Protein AF-A0A954T2R3-F1 (afdb_monomer)

pLDDT: mean 93.71, std 6.76, range [65.19, 98.81]

Solvent-accessible surface area (backbone atoms only — not comparable to full-atom values): 9782 Å² total; per-residue (Å²): 83,68,82,68,48,60,96,72,60,57,68,68,57,52,52,53,47,51,54,50,42,46,63,70,48,38,51,52,43,41,35,27,48,74,66,84,22,63,42,38,75,72,64,56,77,50,59,50,26,28,57,53,49,49,47,51,36,48,51,53,28,50,54,48,32,62,74,72,46,61,67,94,73,84,74,76,82,91,52,61,68,59,51,52,52,51,45,51,52,48,54,61,50,43,38,54,51,41,15,51,52,60,78,48,98,45,72,65,18,54,49,14,31,50,23,41,52,43,5,15,53,34,0,15,53,39,25,29,52,50,29,36,76,74,66,71,54,56,47,72,70,48,26,52,50,12,24,50,37,4,42,50,61,33,28,17,43,32,83,73,44,53,66,70,44,17,37,52,43,1,39,50,28,9,52,51,50,47,46,44,66,64,50,48,32,65,73,73,59,65,100

Structure (mmCIF, N/CA/C/O backbone):
data_AF-A0A954T2R3-F1
#
_entry.id   AF-A0A954T2R3-F1
#
loop_
_atom_site.group_PDB
_atom_site.id
_atom_site.type_symbol
_atom_site.label_atom_id
_atom_site.label_alt_id
_atom_site.label_comp_id
_atom_site.label_asym_id
_atom_site.label_entity_id
_atom_site.label_seq_id
_atom_site.pdbx_PDB_ins_code
_atom_site.Cartn_x
_atom_site.Cartn_y
_atom_site.Cartn_z
_atom_site.occupancy
_atom_site.B_iso_or_equiv
_atom_site.auth_seq_id
_atom_site.auth_comp_id
_atom_site.auth_asym_id
_atom_site.auth_atom_id
_atom_site.pdbx_PDB_model_num
ATOM 1 N N . ILE A 1 1 ? -8.783 -7.782 0.272 1.00 82.12 1 ILE A N 1
ATOM 2 C CA . ILE A 1 1 ? -10.228 -8.046 0.056 1.00 82.12 1 ILE A CA 1
ATOM 3 C C . ILE A 1 1 ? -10.788 -9.019 1.087 1.00 82.12 1 ILE A C 1
ATOM 5 O O . ILE A 1 1 ? -11.636 -8.609 1.861 1.00 82.12 1 ILE A O 1
ATOM 9 N N . VAL A 1 2 ? -10.298 -10.266 1.160 1.00 85.06 2 VAL A N 1
ATOM 10 C CA . VAL A 1 2 ? -10.862 -11.292 2.066 1.00 85.06 2 VAL A CA 1
ATOM 11 C C . VAL A 1 2 ? -10.950 -10.834 3.526 1.00 85.06 2 VAL A C 1
ATOM 13 O O . VAL A 1 2 ? -11.987 -11.009 4.158 1.00 85.06 2 VAL A O 1
ATOM 16 N N . GLY A 1 3 ? -9.911 -10.167 4.040 1.00 82.69 3 GLY A N 1
ATOM 17 C CA . GLY A 1 3 ? -9.905 -9.637 5.409 1.00 82.69 3 GLY A CA 1
ATOM 18 C C . GLY A 1 3 ? -11.024 -8.633 5.726 1.00 82.69 3 GLY A C 1
ATOM 19 O O . GLY A 1 3 ? -11.350 -8.451 6.891 1.00 82.69 3 GLY A O 1
ATOM 20 N N . THR A 1 4 ? -11.649 -8.009 4.722 1.00 80.81 4 THR A N 1
ATOM 21 C CA . THR A 1 4 ? -12.714 -7.009 4.916 1.00 80.81 4 THR A CA 1
ATOM 22 C C . THR A 1 4 ? -14.049 -7.636 5.326 1.00 80.81 4 THR A C 1
ATOM 24 O O . THR A 1 4 ? -14.828 -7.019 6.044 1.00 80.81 4 THR A O 1
ATOM 27 N N . PHE A 1 5 ? -14.319 -8.867 4.890 1.00 78.38 5 PHE A N 1
ATOM 28 C CA . PHE A 1 5 ? -15.578 -9.575 5.155 1.00 78.38 5 PHE A CA 1
ATOM 29 C C . PHE A 1 5 ? -15.376 -10.909 5.876 1.00 78.38 5 PHE A C 1
ATOM 31 O O . PHE A 1 5 ? -16.323 -11.689 6.023 1.00 78.38 5 PHE A O 1
ATOM 38 N N . VAL A 1 6 ? -14.144 -11.197 6.304 1.00 74.88 6 VAL A N 1
ATOM 39 C CA . VAL A 1 6 ? -13.850 -12.362 7.137 1.00 74.88 6 VAL A CA 1
ATOM 40 C C . VAL A 1 6 ? -14.736 -12.305 8.387 1.00 74.88 6 VAL A C 1
ATOM 42 O O . VAL A 1 6 ? -15.077 -11.219 8.857 1.00 74.88 6 VAL A O 1
ATOM 45 N N . GLU A 1 7 ? -15.202 -13.469 8.840 1.00 78.25 7 GLU A N 1
ATOM 46 C CA . GLU A 1 7 ? -16.217 -13.636 9.903 1.00 78.25 7 GLU A CA 1
ATOM 47 C C . GLU A 1 7 ? -17.647 -13.179 9.552 1.00 78.25 7 GLU A C 1
ATOM 49 O O . GLU A 1 7 ? -18.560 -13.403 10.343 1.00 78.25 7 GLU A O 1
ATOM 54 N N . ARG A 1 8 ? -17.891 -12.589 8.370 1.00 80.50 8 ARG A N 1
ATOM 55 C CA . ARG A 1 8 ? -19.226 -12.090 7.976 1.00 80.50 8 ARG A CA 1
ATOM 56 C C . ARG A 1 8 ? -19.873 -12.822 6.800 1.00 80.50 8 ARG A C 1
ATOM 58 O O . ARG A 1 8 ? -21.056 -12.616 6.539 1.00 80.50 8 ARG A O 1
ATOM 65 N N . ILE A 1 9 ? -19.134 -13.668 6.083 1.00 85.44 9 ILE A N 1
ATOM 66 C CA . ILE A 1 9 ? -19.661 -14.430 4.942 1.00 85.44 9 ILE A CA 1
ATOM 67 C C . ILE A 1 9 ? -19.354 -15.921 5.056 1.00 85.44 9 ILE A C 1
ATOM 69 O O . ILE A 1 9 ? -18.400 -16.337 5.711 1.00 85.44 9 ILE A O 1
ATOM 73 N N . LYS A 1 10 ? -20.158 -16.742 4.370 1.00 90.00 10 LYS A N 1
ATOM 74 C CA . LYS A 1 10 ? -19.906 -18.182 4.253 1.00 90.00 10 LYS A CA 1
ATOM 75 C C . LYS A 1 10 ? -18.560 -18.423 3.572 1.00 90.00 10 LYS A C 1
ATOM 77 O O . LYS A 1 10 ? -18.245 -17.780 2.571 1.00 90.00 10 LYS A O 1
ATOM 82 N N . PHE A 1 11 ? -17.824 -19.422 4.049 1.00 90.25 11 PHE A N 1
ATOM 83 C CA . PHE A 1 11 ? -16.547 -19.818 3.456 1.00 90.25 11 PHE A CA 1
ATOM 84 C C . PHE A 1 11 ? -16.673 -20.148 1.958 1.00 90.25 11 PHE A C 1
ATOM 86 O O . PHE A 1 11 ? -15.867 -19.698 1.151 1.00 90.25 11 PHE A O 1
ATOM 93 N N . SER A 1 12 ? -17.741 -20.844 1.555 1.00 93.94 12 SER A N 1
ATOM 94 C CA . SER A 1 12 ? -18.011 -21.134 0.140 1.00 93.94 12 SER A CA 1
ATOM 95 C C . SER A 1 12 ? -18.232 -19.872 -0.701 1.00 93.94 12 SER A C 1
ATOM 97 O O . SER A 1 12 ? -17.717 -19.784 -1.812 1.00 93.94 12 SER A O 1
ATOM 99 N N . ALA A 1 13 ? -18.939 -18.871 -0.167 1.00 90.94 13 ALA A N 1
ATOM 100 C CA . ALA A 1 13 ? -19.134 -17.591 -0.846 1.00 90.94 13 ALA A CA 1
ATOM 101 C C . ALA A 1 13 ? -17.806 -16.834 -1.014 1.00 90.94 13 ALA A C 1
ATOM 103 O O . ALA A 1 13 ? -17.564 -16.257 -2.069 1.00 90.94 13 ALA A O 1
ATOM 104 N N . MET A 1 14 ? -16.922 -16.894 -0.011 1.00 91.12 14 MET A N 1
ATOM 105 C CA . MET A 1 14 ? -15.576 -16.316 -0.077 1.00 91.12 14 MET A CA 1
ATOM 106 C C . MET A 1 14 ? -14.717 -16.961 -1.172 1.00 91.12 14 MET A C 1
ATOM 108 O O . MET A 1 14 ? -14.053 -16.244 -1.924 1.00 91.12 14 MET A O 1
ATOM 112 N N . LEU A 1 15 ? -14.758 -18.291 -1.301 1.00 92.75 15 LEU A N 1
ATOM 113 C CA . LEU A 1 15 ? -14.037 -19.010 -2.356 1.00 92.75 15 LEU A CA 1
ATOM 114 C C . LEU A 1 15 ? -14.545 -18.632 -3.749 1.00 92.75 15 LEU A C 1
ATOM 116 O O . LEU A 1 15 ? -13.749 -18.266 -4.611 1.00 92.75 15 LEU A O 1
ATOM 120 N N . ILE A 1 16 ? -15.867 -18.665 -3.950 1.00 93.81 16 ILE A N 1
ATOM 121 C CA . ILE A 1 16 ? -16.490 -18.299 -5.229 1.00 93.81 16 ILE A CA 1
ATOM 122 C C . ILE A 1 16 ? -16.140 -16.855 -5.590 1.00 93.81 16 ILE A C 1
ATOM 124 O O . ILE A 1 16 ? -15.697 -16.592 -6.706 1.00 93.81 16 ILE A O 1
ATOM 128 N N . PHE A 1 17 ? -16.278 -15.926 -4.640 1.00 91.31 17 PHE A N 1
ATOM 129 C CA . PHE A 1 17 ? -15.921 -14.528 -4.851 1.00 91.31 17 PHE A CA 1
ATOM 130 C C . PHE A 1 17 ? -14.450 -14.373 -5.246 1.00 91.31 17 PHE A C 1
ATOM 132 O O . PHE A 1 17 ? -14.156 -13.648 -6.189 1.00 91.31 17 PHE A O 1
ATOM 139 N N . SER A 1 18 ? -13.533 -15.062 -4.564 1.00 92.25 18 SER A N 1
ATOM 140 C CA . SER A 1 18 ? -12.097 -14.945 -4.841 1.00 92.25 18 SER A CA 1
ATOM 141 C C . SER A 1 18 ? -11.758 -15.429 -6.250 1.00 92.25 18 SER A C 1
ATOM 143 O O . SER A 1 18 ? -11.061 -14.729 -6.976 1.00 92.25 18 SER A O 1
ATOM 145 N N . VAL A 1 19 ? -12.313 -16.569 -6.677 1.00 95.81 19 VAL A N 1
ATOM 146 C CA . VAL A 1 19 ? -12.117 -17.092 -8.040 1.00 95.81 19 VAL A CA 1
ATOM 147 C C . VAL A 1 19 ? -12.693 -16.136 -9.085 1.00 95.81 19 VAL A C 1
ATOM 149 O O . VAL A 1 19 ? -12.001 -15.773 -10.035 1.00 95.81 19 VAL A O 1
ATOM 152 N N . LEU A 1 20 ? -13.940 -15.690 -8.904 1.00 95.75 20 LEU A N 1
ATOM 153 C CA . LEU A 1 20 ? -14.591 -14.784 -9.852 1.00 95.75 20 LEU A CA 1
ATOM 154 C C . LEU A 1 20 ? -13.875 -13.434 -9.930 1.00 95.75 20 LEU A C 1
ATOM 156 O O . LEU A 1 20 ? -13.636 -12.934 -11.025 1.00 95.75 20 LEU A O 1
ATOM 160 N N . TRP A 1 21 ? -13.487 -12.858 -8.793 1.00 95.38 21 TRP A N 1
ATOM 161 C CA . TRP A 1 21 ? -12.760 -11.594 -8.756 1.00 95.38 21 TRP A CA 1
ATOM 162 C C . TRP A 1 21 ? -11.388 -11.722 -9.426 1.00 95.38 21 TRP A C 1
ATOM 164 O O . TRP A 1 21 ? -11.020 -10.867 -10.231 1.00 95.38 21 TRP A O 1
ATOM 174 N N . SER A 1 22 ? -10.655 -12.811 -9.179 1.00 95.81 22 SER A N 1
ATOM 175 C CA . SER A 1 22 ? -9.364 -13.050 -9.828 1.00 95.81 22 SER A CA 1
ATOM 176 C C . SER A 1 22 ? -9.481 -13.170 -11.352 1.00 95.81 22 SER A C 1
ATOM 178 O O . SER A 1 22 ? -8.646 -12.623 -12.070 1.00 95.81 22 SER A O 1
ATOM 180 N N . LEU A 1 23 ? -10.515 -13.848 -11.858 1.00 97.38 23 LEU A N 1
ATOM 181 C CA . LEU A 1 23 ? -10.684 -14.085 -13.295 1.00 97.38 23 LEU A CA 1
ATOM 182 C C . LEU A 1 23 ? -11.315 -12.909 -14.045 1.00 97.38 23 LEU A C 1
ATOM 184 O O . LEU A 1 23 ? -10.953 -12.658 -15.189 1.00 97.38 23 LEU A O 1
ATOM 188 N N . ILE A 1 24 ? -12.267 -12.209 -13.427 1.00 97.25 24 ILE A N 1
ATOM 189 C CA . ILE A 1 24 ? -13.108 -11.213 -14.110 1.00 97.25 24 ILE A CA 1
ATOM 190 C C . ILE A 1 24 ? -12.646 -9.782 -13.811 1.00 97.25 24 ILE A C 1
ATOM 192 O O . ILE A 1 24 ? -12.892 -8.881 -14.607 1.00 97.25 24 ILE A O 1
ATOM 196 N N . VAL A 1 25 ? -11.957 -9.554 -12.689 1.00 96.81 25 VAL A N 1
ATOM 197 C CA . VAL A 1 25 ? -11.458 -8.222 -12.311 1.00 96.81 25 VAL A CA 1
ATOM 198 C C . VAL A 1 25 ? -9.941 -8.171 -12.403 1.00 96.81 25 VAL A C 1
ATOM 200 O O . VAL A 1 25 ? -9.404 -7.389 -13.181 1.00 96.81 25 VAL A O 1
ATOM 203 N N . TYR A 1 26 ? -9.240 -9.014 -11.647 1.00 97.00 26 TYR A N 1
ATOM 204 C CA . TYR A 1 26 ? -7.785 -8.922 -11.541 1.00 97.00 26 TYR A CA 1
ATOM 205 C C . TYR A 1 26 ? -7.082 -9.214 -12.869 1.00 97.00 26 TYR A C 1
ATOM 207 O O . TYR A 1 26 ? -6.374 -8.352 -13.379 1.00 97.00 26 TYR A O 1
ATOM 215 N N . ALA A 1 27 ? -7.312 -10.389 -13.467 1.00 97.69 27 ALA A N 1
ATOM 216 C CA . ALA A 1 27 ? -6.631 -10.779 -14.701 1.00 97.69 27 ALA A CA 1
ATOM 217 C C . ALA A 1 27 ? -6.890 -9.812 -15.881 1.00 97.69 27 ALA A C 1
ATOM 219 O O . ALA A 1 27 ? -5.919 -9.433 -16.545 1.00 97.69 27 ALA A O 1
ATOM 220 N N . PRO A 1 28 ? -8.126 -9.328 -16.129 1.00 97.75 28 PRO A N 1
ATOM 221 C CA . PRO A 1 28 ? -8.364 -8.330 -17.169 1.00 97.75 28 PRO A CA 1
ATOM 222 C C . PRO A 1 28 ? -7.656 -7.002 -16.898 1.00 97.75 28 PRO A C 1
ATOM 224 O O . PRO A 1 28 ? -7.050 -6.446 -17.811 1.00 97.75 28 PRO A O 1
ATOM 227 N N . ILE A 1 29 ? -7.665 -6.507 -15.655 1.00 97.75 29 ILE A N 1
ATOM 228 C CA . ILE A 1 29 ? -6.983 -5.252 -15.312 1.00 97.75 29 ILE A CA 1
ATOM 229 C C . ILE A 1 29 ? -5.456 -5.402 -15.404 1.00 97.75 29 ILE A C 1
ATOM 231 O O . ILE A 1 29 ? -4.800 -4.487 -15.904 1.00 97.75 29 ILE A O 1
ATOM 235 N N . CYS A 1 30 ? -4.885 -6.556 -15.034 1.00 97.25 30 CYS A N 1
ATOM 236 C CA . CYS A 1 30 ? -3.480 -6.877 -15.314 1.00 97.25 30 CYS A CA 1
ATOM 237 C C . CYS A 1 30 ? -3.177 -6.762 -16.812 1.00 97.25 30 CYS A C 1
ATOM 239 O O . CYS A 1 30 ? -2.222 -6.092 -17.196 1.00 97.25 30 CYS A O 1
ATOM 241 N N . HIS A 1 31 ? -3.993 -7.388 -17.667 1.00 97.19 31 HIS A N 1
ATOM 242 C CA . HIS A 1 31 ? -3.781 -7.347 -19.115 1.00 97.19 31 HIS A CA 1
ATOM 243 C C . HIS A 1 31 ? -3.860 -5.918 -19.668 1.00 97.19 31 HIS A C 1
ATOM 245 O O . HIS A 1 31 ? -2.981 -5.491 -20.418 1.00 97.19 31 HIS A O 1
ATOM 251 N N . ILE A 1 32 ? -4.869 -5.158 -19.230 1.00 97.50 32 ILE A N 1
ATOM 252 C CA . ILE A 1 32 ? -5.078 -3.760 -19.621 1.00 97.50 32 ILE A CA 1
ATOM 253 C C . ILE A 1 32 ? -3.881 -2.876 -19.240 1.00 97.50 32 ILE A C 1
ATOM 255 O O . ILE A 1 32 ? -3.540 -1.961 -19.991 1.00 97.50 32 ILE A O 1
ATOM 259 N N . THR A 1 33 ? -3.250 -3.153 -18.097 1.00 97.25 33 THR A N 1
ATOM 260 C CA . THR A 1 33 ? -2.224 -2.286 -17.501 1.00 97.25 33 THR A CA 1
ATOM 261 C C . THR A 1 33 ? -0.799 -2.669 -17.899 1.00 97.25 33 THR A C 1
ATOM 263 O O . THR A 1 33 ? 0.018 -1.780 -18.113 1.00 97.25 33 THR A O 1
ATOM 266 N N . TRP A 1 34 ? -0.492 -3.963 -18.034 1.00 96.31 34 TRP A N 1
ATOM 267 C CA . TRP A 1 34 ? 0.892 -4.446 -18.168 1.00 96.31 34 TRP A CA 1
ATOM 268 C C . TRP A 1 34 ? 1.191 -5.265 -19.426 1.00 96.31 34 TRP A C 1
ATOM 270 O O . TRP A 1 34 ? 2.361 -5.438 -19.761 1.00 96.31 34 TRP A O 1
ATOM 280 N N . PHE A 1 35 ? 0.176 -5.783 -20.126 1.00 95.06 35 PHE A N 1
ATOM 281 C CA . PHE A 1 35 ? 0.372 -6.769 -21.201 1.00 95.06 35 PHE A CA 1
ATOM 282 C C . PHE A 1 35 ? -0.237 -6.341 -22.540 1.00 95.06 35 PHE A C 1
ATOM 284 O O . PHE A 1 35 ? -0.936 -7.106 -23.199 1.00 95.06 35 PHE A O 1
ATOM 291 N N . GLY A 1 36 ? 0.049 -5.111 -22.954 1.00 92.06 36 GLY A N 1
ATOM 292 C CA . GLY A 1 36 ? -0.302 -4.561 -24.261 1.00 92.06 36 GLY A CA 1
ATOM 293 C C . GLY A 1 36 ? -1.710 -3.983 -24.347 1.00 92.06 36 GLY A C 1
ATOM 294 O O . GLY A 1 36 ? -2.136 -3.598 -25.433 1.00 92.06 36 GLY A O 1
ATOM 295 N N . GLY A 1 37 ? -2.440 -3.914 -23.234 1.00 95.19 37 GLY A N 1
ATOM 296 C CA . GLY A 1 37 ? -3.773 -3.335 -23.209 1.00 95.19 37 GLY A CA 1
ATOM 297 C C . GLY A 1 37 ? -3.795 -1.806 -23.117 1.00 95.19 37 GLY A C 1
ATOM 298 O O . GLY A 1 37 ? -2.777 -1.120 -23.219 1.00 95.19 37 GLY A O 1
ATOM 299 N N . TRP A 1 38 ? -4.999 -1.257 -22.963 1.00 95.31 38 TRP A N 1
ATOM 300 C CA . TRP A 1 38 ? -5.257 0.161 -23.222 1.00 95.31 38 TRP A CA 1
ATOM 301 C C . TRP A 1 38 ? -4.502 1.122 -22.287 1.00 95.31 38 TRP A C 1
ATOM 303 O O . TRP A 1 38 ? -3.972 2.127 -22.754 1.00 95.31 38 TRP A O 1
ATOM 313 N N . PHE A 1 39 ? -4.383 0.819 -20.991 1.00 96.50 39 PHE A N 1
ATOM 314 C CA . PHE A 1 39 ? -3.664 1.701 -20.060 1.00 96.50 39 PHE A CA 1
ATOM 315 C C . PHE A 1 39 ? -2.178 1.782 -20.398 1.00 96.50 39 PHE A C 1
ATOM 317 O O . PHE A 1 39 ? -1.616 2.877 -20.401 1.00 96.50 39 PHE A O 1
ATOM 324 N N . GLN A 1 40 ? -1.567 0.662 -20.782 1.00 94.56 40 GLN A N 1
ATOM 325 C CA . GLN A 1 40 ? -0.184 0.677 -21.244 1.00 94.56 40 GLN A CA 1
ATOM 326 C C . GLN A 1 40 ? -0.023 1.506 -22.525 1.00 94.56 40 GLN A C 1
ATOM 328 O O . GLN A 1 40 ? 0.892 2.319 -22.619 1.00 94.56 40 GLN A O 1
ATOM 333 N N . GLN A 1 41 ? -0.936 1.353 -23.491 1.00 96.44 41 GLN A N 1
ATOM 334 C CA . GLN A 1 41 ? -0.913 2.118 -24.746 1.00 96.44 41 GLN A CA 1
ATOM 335 C C . GLN A 1 41 ? -1.102 3.628 -24.529 1.00 96.44 41 GLN A C 1
ATOM 337 O O . GLN A 1 41 ? -0.562 4.431 -25.283 1.00 96.44 41 GLN A O 1
ATOM 342 N N . MET A 1 42 ? -1.837 4.021 -23.487 1.00 96.88 42 MET A N 1
ATOM 343 C CA . MET A 1 42 ? -1.999 5.419 -23.076 1.00 96.88 42 MET A CA 1
ATOM 344 C C . MET A 1 42 ? -0.805 5.971 -22.282 1.00 96.88 42 MET A C 1
ATOM 346 O O . MET A 1 42 ? -0.811 7.149 -21.930 1.00 96.88 42 MET A O 1
ATOM 350 N N . GLY A 1 43 ? 0.202 5.148 -21.975 1.00 95.69 43 GLY A N 1
ATOM 351 C CA . GLY A 1 43 ? 1.357 5.553 -21.173 1.00 95.69 43 GLY A CA 1
ATOM 352 C C . GLY A 1 43 ? 1.053 5.704 -19.680 1.00 95.69 43 GLY A C 1
ATOM 353 O O . GLY A 1 43 ? 1.736 6.463 -18.993 1.00 95.69 43 GLY A O 1
ATOM 354 N N . VAL A 1 44 ? 0.030 5.013 -19.162 1.00 96.88 44 VAL A N 1
ATOM 355 C CA . VAL A 1 44 ? -0.264 4.997 -17.722 1.00 96.88 44 VAL A CA 1
AT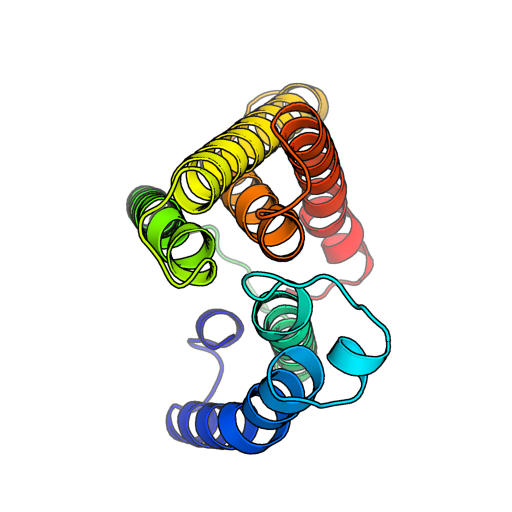OM 356 C C . VAL A 1 44 ? 0.916 4.388 -16.970 1.00 96.88 44 VAL A C 1
ATOM 358 O O . VAL A 1 44 ? 1.366 3.284 -17.276 1.00 96.88 44 VAL A O 1
ATOM 361 N N . VAL A 1 45 ? 1.396 5.105 -15.955 1.00 95.81 45 VAL A N 1
ATOM 362 C CA . VAL A 1 45 ? 2.481 4.640 -15.091 1.00 95.81 45 VAL A CA 1
ATOM 363 C C . VAL A 1 45 ? 1.893 3.882 -13.908 1.00 95.81 45 VAL A C 1
ATOM 365 O O . VAL A 1 45 ? 1.290 4.472 -13.013 1.00 95.81 45 VAL A O 1
ATOM 368 N N . ASP A 1 46 ? 2.096 2.569 -13.905 1.00 97.31 46 ASP A N 1
ATOM 369 C CA . ASP A 1 46 ? 1.786 1.706 -12.773 1.00 97.31 46 ASP A CA 1
ATOM 370 C C . ASP A 1 46 ? 2.818 0.576 -12.677 1.00 97.31 46 ASP A C 1
ATOM 372 O O . ASP A 1 46 ? 2.599 -0.510 -13.209 1.00 97.31 46 ASP A O 1
ATOM 376 N N . LEU A 1 47 ? 3.968 0.844 -12.045 1.00 97.25 47 LEU A N 1
ATOM 377 C CA . LEU A 1 47 ? 5.079 -0.116 -12.012 1.00 97.25 47 LEU A CA 1
ATOM 378 C C . LEU A 1 47 ? 4.692 -1.431 -11.325 1.00 97.25 47 LEU A C 1
ATOM 380 O O . LEU A 1 47 ? 4.942 -2.501 -11.868 1.00 97.25 47 LEU A O 1
ATOM 384 N N . ALA A 1 48 ? 4.133 -1.340 -10.117 1.00 97.00 48 ALA A N 1
ATOM 385 C CA . ALA A 1 48 ? 3.957 -2.491 -9.234 1.00 97.00 48 ALA A CA 1
ATOM 386 C C . ALA A 1 48 ? 2.490 -2.774 -8.862 1.00 97.00 48 ALA A C 1
ATOM 388 O O . ALA A 1 48 ? 2.205 -3.774 -8.213 1.00 97.00 48 ALA A O 1
ATOM 389 N N . GLY A 1 49 ? 1.526 -1.950 -9.292 1.00 96.81 49 GLY A N 1
ATOM 390 C CA . GLY A 1 49 ? 0.097 -2.265 -9.172 1.00 96.81 49 GLY A CA 1
ATOM 391 C C . GLY A 1 49 ? -0.698 -1.358 -8.238 1.00 96.81 49 GLY A C 1
ATOM 392 O O . GLY A 1 49 ? -1.546 -1.833 -7.484 1.00 96.81 49 GLY A O 1
ATOM 393 N N . GLY A 1 50 ? -0.495 -0.045 -8.310 1.00 97.31 50 GLY A N 1
ATOM 394 C CA . GLY A 1 50 ? -1.401 0.946 -7.731 1.00 97.31 50 GLY A CA 1
ATOM 395 C C . GLY A 1 50 ? -2.839 0.763 -8.206 1.00 97.31 50 GLY A C 1
ATOM 396 O O . GLY A 1 50 ? -3.759 0.701 -7.390 1.00 97.31 50 GLY A O 1
ATOM 397 N N . ILE A 1 51 ? -3.035 0.608 -9.515 1.00 97.00 51 ILE A N 1
ATOM 398 C CA . ILE A 1 51 ? -4.341 0.319 -10.106 1.00 97.00 51 ILE A CA 1
ATOM 399 C C . ILE A 1 51 ? -4.654 -1.159 -9.917 1.00 97.00 51 ILE A C 1
ATOM 401 O O . ILE A 1 51 ? -5.659 -1.507 -9.295 1.00 97.00 51 ILE A O 1
ATOM 405 N N . VAL A 1 52 ? -3.769 -2.016 -10.434 1.00 96.88 52 VAL A N 1
ATOM 406 C CA . VAL A 1 52 ? -4.010 -3.457 -10.581 1.00 96.88 52 VAL A CA 1
ATOM 407 C C . VAL A 1 52 ? -4.280 -4.151 -9.252 1.00 96.88 52 VAL A C 1
ATOM 409 O O . VAL A 1 52 ? -5.152 -5.019 -9.193 1.00 96.88 52 VAL A O 1
ATOM 412 N N . VAL A 1 53 ? -3.564 -3.771 -8.191 1.00 97.06 53 VAL A N 1
ATOM 413 C CA . VAL A 1 53 ? -3.673 -4.393 -6.868 1.00 97.06 53 VAL A CA 1
ATOM 414 C C . VAL A 1 53 ? -4.456 -3.508 -5.911 1.00 97.06 53 VAL A C 1
ATOM 416 O O . VAL A 1 53 ? -5.456 -3.957 -5.359 1.00 97.06 53 VAL A O 1
ATOM 419 N N . HIS A 1 54 ? -4.035 -2.263 -5.687 1.00 97.62 54 HIS A N 1
ATOM 420 C CA . HIS A 1 54 ? -4.565 -1.479 -4.566 1.00 97.62 54 HIS A CA 1
ATOM 421 C C . HIS A 1 54 ? -5.934 -0.860 -4.844 1.00 97.62 54 HIS A C 1
ATOM 423 O O . HIS A 1 54 ? -6.833 -1.006 -4.015 1.00 97.62 54 HIS A O 1
ATOM 429 N N . ILE A 1 55 ? -6.131 -0.212 -5.995 1.00 96.88 55 ILE A N 1
ATOM 430 C CA . ILE A 1 55 ? -7.423 0.397 -6.339 1.00 96.88 55 ILE A CA 1
ATOM 431 C C . ILE A 1 55 ? -8.481 -0.685 -6.557 1.00 96.88 55 ILE A C 1
ATOM 433 O O . ILE A 1 55 ? -9.547 -0.615 -5.948 1.00 96.88 55 ILE A O 1
ATOM 437 N N . THR A 1 56 ? -8.202 -1.712 -7.365 1.00 96.88 56 THR A N 1
ATOM 438 C CA . THR A 1 56 ? -9.175 -2.792 -7.620 1.00 96.88 56 THR A CA 1
ATOM 439 C C . THR A 1 56 ? -9.556 -3.531 -6.333 1.00 96.88 56 THR A C 1
ATOM 441 O O . THR A 1 56 ? -10.742 -3.774 -6.092 1.00 96.88 56 THR A O 1
ATOM 444 N N . ALA A 1 57 ? -8.585 -3.852 -5.467 1.00 95.44 57 ALA A N 1
ATOM 445 C CA . ALA A 1 57 ? -8.858 -4.507 -4.193 1.00 95.44 57 ALA A CA 1
ATOM 446 C C . ALA A 1 57 ? -9.553 -3.575 -3.199 1.00 95.44 57 ALA A C 1
ATOM 448 O O . ALA A 1 57 ? -10.422 -4.032 -2.459 1.00 95.44 57 ALA A O 1
ATOM 449 N N . GLY A 1 58 ? -9.199 -2.289 -3.177 1.00 94.38 58 GLY A N 1
ATOM 450 C CA . GLY A 1 58 ? -9.822 -1.278 -2.326 1.00 94.38 58 GLY A CA 1
ATOM 451 C C . GLY A 1 58 ? -11.289 -1.055 -2.685 1.00 94.38 58 GLY A C 1
ATOM 452 O O . GLY A 1 58 ? -12.152 -1.120 -1.813 1.00 94.38 58 GLY A O 1
ATOM 453 N N . VAL A 1 59 ? -11.593 -0.891 -3.975 1.00 94.44 59 VAL A N 1
ATOM 454 C CA . VAL A 1 59 ? -12.971 -0.773 -4.474 1.00 94.44 59 VAL A CA 1
ATOM 455 C C . VAL A 1 59 ? -13.745 -2.066 -4.227 1.00 94.44 59 VAL A C 1
ATOM 457 O O . VAL A 1 59 ? -14.859 -2.018 -3.711 1.00 94.44 59 VAL A O 1
ATOM 460 N N . GLY A 1 60 ? -13.152 -3.230 -4.514 1.00 92.94 60 GLY A N 1
ATOM 461 C CA . GLY A 1 60 ? -13.778 -4.524 -4.232 1.00 92.94 60 GLY A CA 1
ATOM 462 C C . GLY A 1 60 ? -14.094 -4.715 -2.745 1.00 92.94 60 GLY A C 1
ATOM 463 O O . GLY A 1 60 ? -15.180 -5.173 -2.395 1.00 92.94 60 GLY A O 1
ATOM 464 N N . ALA A 1 61 ? -13.177 -4.313 -1.862 1.00 91.19 61 ALA A N 1
ATOM 465 C CA . ALA A 1 61 ? -13.374 -4.329 -0.417 1.00 91.19 61 ALA A CA 1
ATOM 466 C C . ALA A 1 61 ? -14.478 -3.360 0.031 1.00 91.19 61 ALA A C 1
ATOM 468 O O . ALA A 1 61 ? -15.307 -3.736 0.858 1.00 91.19 61 ALA A O 1
ATOM 469 N N . LEU A 1 62 ? -14.527 -2.148 -0.528 1.00 90.50 62 LEU A N 1
ATOM 470 C CA . LEU A 1 62 ? -15.557 -1.157 -0.214 1.00 90.50 62 LEU A CA 1
ATOM 471 C C . LEU A 1 62 ? -16.949 -1.636 -0.640 1.00 90.50 62 LEU A C 1
ATOM 473 O O . LEU A 1 62 ? -17.879 -1.605 0.162 1.00 90.50 62 LEU A O 1
ATOM 477 N N . VAL A 1 63 ? -17.088 -2.139 -1.870 1.00 91.00 63 VAL A N 1
ATOM 478 C CA . VAL A 1 63 ? -18.352 -2.709 -2.358 1.00 91.00 63 VAL A CA 1
ATOM 479 C C . VAL A 1 63 ? -18.778 -3.880 -1.475 1.00 91.00 63 VAL A C 1
ATOM 481 O O . VAL A 1 63 ? -19.929 -3.937 -1.051 1.00 91.00 63 VAL A O 1
ATOM 484 N N . ALA A 1 64 ? -17.857 -4.783 -1.130 1.00 87.81 64 ALA A N 1
ATOM 485 C CA . ALA A 1 64 ? -18.176 -5.902 -0.252 1.00 87.81 64 ALA A CA 1
ATOM 486 C C . ALA A 1 64 ? -18.596 -5.445 1.157 1.00 87.81 64 ALA A C 1
ATOM 488 O O . ALA A 1 64 ? -19.566 -5.971 1.695 1.00 87.81 64 ALA A O 1
ATOM 489 N N . CYS A 1 65 ? -17.924 -4.445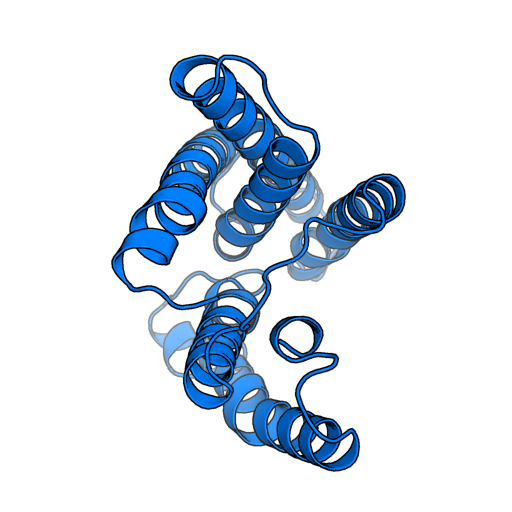 1.736 1.00 86.62 65 CYS A N 1
ATOM 490 C CA . CYS A 1 65 ? -18.295 -3.840 3.020 1.00 86.62 65 CYS A CA 1
ATOM 491 C C . CYS A 1 65 ? -19.729 -3.286 2.988 1.00 86.62 65 CYS A C 1
ATOM 493 O O . CYS A 1 65 ? -20.530 -3.600 3.869 1.00 86.62 65 CYS A O 1
ATOM 495 N N . ILE A 1 66 ? -20.082 -2.535 1.939 1.00 87.50 66 ILE A N 1
ATOM 496 C CA . ILE A 1 66 ? -21.426 -1.967 1.767 1.00 87.50 66 ILE A CA 1
ATOM 497 C C . ILE A 1 66 ? -22.478 -3.076 1.633 1.00 87.50 66 ILE A C 1
ATOM 499 O O . ILE A 1 66 ? -23.518 -3.015 2.285 1.00 87.50 66 ILE A O 1
ATOM 503 N N . MET A 1 67 ? -22.198 -4.107 0.832 1.00 88.25 67 MET A N 1
ATOM 504 C CA . MET A 1 67 ? -23.130 -5.214 0.583 1.00 88.25 67 MET A CA 1
ATOM 505 C C . MET A 1 67 ? -23.341 -6.113 1.807 1.00 88.25 67 MET A C 1
ATOM 507 O O . MET A 1 67 ? -24.437 -6.630 2.009 1.00 88.25 67 MET A O 1
ATOM 511 N N . VAL A 1 68 ? -22.302 -6.315 2.619 1.00 86.62 68 VAL A N 1
ATOM 512 C CA . VAL A 1 68 ? -22.385 -7.096 3.863 1.00 86.62 68 VAL A CA 1
ATOM 513 C C . VAL A 1 68 ? -23.081 -6.303 4.975 1.00 86.62 68 VAL A C 1
ATOM 515 O O . VAL A 1 68 ? -23.752 -6.891 5.824 1.00 86.62 68 VAL A O 1
ATOM 518 N N . GLY A 1 69 ? -22.955 -4.975 4.963 1.00 82.75 69 GLY A N 1
ATOM 519 C CA . GLY A 1 69 ? -23.582 -4.084 5.932 1.00 82.75 69 GLY A CA 1
ATOM 520 C C . GLY A 1 69 ? -22.776 -3.890 7.222 1.00 82.75 69 GLY A C 1
ATOM 521 O O . GLY A 1 69 ? -21.765 -4.549 7.488 1.00 82.75 69 GLY A O 1
ATOM 522 N N . LYS A 1 70 ? -23.233 -2.930 8.034 1.00 81.06 70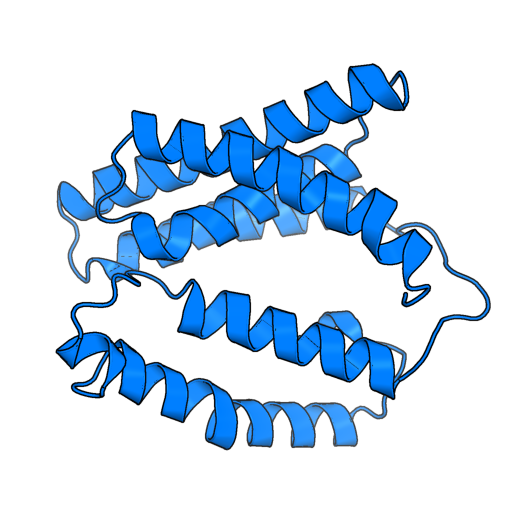 LYS A N 1
ATOM 523 C CA . LYS A 1 70 ? -22.549 -2.434 9.240 1.00 81.06 70 LYS A CA 1
ATOM 524 C C . LYS A 1 70 ? -22.596 -3.437 10.402 1.00 81.06 70 LYS A C 1
ATOM 526 O O . LYS A 1 70 ? -23.631 -4.058 10.650 1.00 81.06 70 LYS A O 1
ATOM 531 N N . ARG A 1 71 ? -21.512 -3.537 11.187 1.00 78.12 71 ARG A N 1
ATOM 532 C CA . ARG A 1 71 ? -21.525 -4.265 12.472 1.00 78.12 71 ARG A CA 1
ATOM 533 C C . ARG A 1 71 ? -22.449 -3.580 13.478 1.00 78.12 71 ARG A C 1
ATOM 535 O O . ARG A 1 71 ? -22.454 -2.357 13.600 1.00 78.12 71 ARG A O 1
ATOM 542 N N . ARG A 1 72 ? -23.177 -4.387 14.256 1.00 74.06 72 ARG A N 1
ATOM 543 C CA . ARG A 1 72 ? -23.961 -3.898 15.404 1.00 74.06 72 ARG A CA 1
ATOM 544 C C . ARG A 1 72 ? -23.065 -3.472 16.571 1.00 74.06 72 ARG A C 1
ATOM 546 O O . ARG A 1 72 ? -23.379 -2.496 17.241 1.00 74.06 72 ARG A O 1
ATOM 553 N N . HIS A 1 73 ? -21.937 -4.160 16.753 1.00 76.38 73 HIS A N 1
ATOM 554 C CA . HIS A 1 73 ? -20.939 -3.874 17.782 1.00 76.38 73 HIS A CA 1
ATOM 555 C C . HIS A 1 73 ? -19.545 -3.864 17.138 1.00 76.38 73 HIS A C 1
ATOM 557 O O . HIS A 1 73 ? -18.992 -4.929 16.868 1.00 76.38 73 HIS A O 1
ATOM 563 N N . PRO A 1 74 ? -19.003 -2.685 16.788 1.00 72.56 74 PRO A N 1
ATOM 564 C CA . PRO A 1 74 ? -17.623 -2.568 16.339 1.00 72.56 74 PRO A CA 1
ATOM 565 C C . PRO A 1 74 ? -16.698 -2.838 17.528 1.00 72.56 74 PRO A C 1
ATOM 567 O O . PRO A 1 74 ? -16.772 -2.134 18.535 1.00 72.56 74 PRO A O 1
ATOM 570 N N . GLU A 1 75 ? -15.841 -3.848 17.418 1.00 73.50 75 GLU A N 1
ATOM 571 C CA . GLU A 1 75 ? -14.855 -4.165 18.451 1.00 73.50 75 GLU A CA 1
ATOM 572 C C . GLU A 1 75 ? -13.481 -3.585 18.089 1.00 73.50 75 GLU A C 1
ATOM 574 O O . GLU A 1 75 ? -13.112 -3.559 16.907 1.00 73.50 75 GLU A O 1
ATOM 579 N N . PRO A 1 76 ? -12.708 -3.109 19.081 1.00 72.00 76 PRO A N 1
ATOM 580 C CA . PRO A 1 76 ? -11.325 -2.709 18.856 1.00 72.00 76 PRO A CA 1
ATOM 581 C C . PRO A 1 76 ? -10.467 -3.918 18.434 1.00 72.00 76 PRO A C 1
ATOM 583 O O . PRO A 1 76 ? -10.862 -5.066 18.648 1.00 72.00 76 PRO A O 1
ATOM 586 N N . PRO A 1 77 ? -9.271 -3.695 17.856 1.00 75.62 77 PRO A N 1
ATOM 587 C CA . PRO A 1 77 ? -8.376 -4.787 17.492 1.00 75.62 77 PRO A CA 1
ATOM 588 C C . PRO A 1 77 ? -8.079 -5.689 18.694 1.00 75.62 77 PRO A C 1
ATOM 590 O O . PRO A 1 77 ? -7.534 -5.235 19.699 1.00 75.62 77 PRO A O 1
ATOM 593 N N . HIS A 1 78 ? -8.396 -6.977 18.568 1.00 84.31 78 HIS A N 1
ATOM 594 C CA . HIS A 1 78 ? -8.208 -7.956 19.641 1.00 84.31 78 HIS A CA 1
ATOM 595 C C . HIS A 1 78 ? -6.723 -8.251 19.932 1.00 84.31 78 HIS A C 1
ATOM 597 O O . HIS A 1 78 ? -6.389 -8.724 21.016 1.00 84.31 78 HIS A O 1
ATOM 603 N N . ASN A 1 79 ? -5.821 -7.994 18.971 1.00 90.94 79 ASN A N 1
ATOM 604 C CA . ASN A 1 79 ? -4.384 -8.240 19.107 1.00 90.94 79 ASN A CA 1
ATOM 605 C C . ASN A 1 79 ? -3.545 -7.215 18.317 1.00 90.94 79 ASN A C 1
ATOM 607 O O . ASN A 1 79 ? -3.265 -7.369 17.123 1.00 90.94 79 ASN A O 1
ATOM 611 N N . LEU A 1 80 ? -3.130 -6.148 19.007 1.00 91.94 80 LEU A N 1
ATOM 612 C CA . LEU A 1 80 ? -2.279 -5.102 18.431 1.00 91.94 80 LEU A CA 1
ATOM 613 C C . LEU A 1 80 ? -0.866 -5.595 18.070 1.00 91.94 80 LEU A C 1
ATO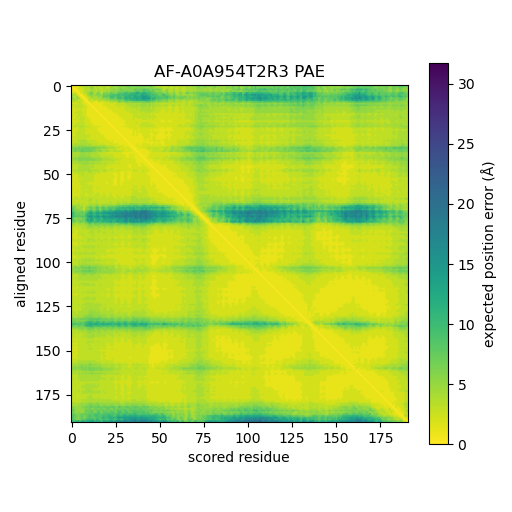M 615 O O . LEU A 1 80 ? -0.430 -5.283 16.962 1.00 91.94 80 LEU A O 1
ATOM 619 N N . PRO A 1 81 ? -0.159 -6.387 18.903 1.00 95.69 81 PRO A N 1
ATOM 620 C CA . PRO A 1 81 ? 1.134 -6.951 18.514 1.00 95.69 81 PRO A CA 1
ATOM 621 C C . PRO A 1 81 ? 1.093 -7.717 17.187 1.00 95.69 81 PRO A C 1
ATOM 623 O O . PRO A 1 81 ? 1.934 -7.475 16.328 1.00 95.69 81 PRO A O 1
ATOM 626 N N . MET A 1 82 ? 0.075 -8.556 16.960 1.00 95.31 82 MET A N 1
ATOM 627 C CA . MET A 1 82 ? -0.084 -9.271 15.685 1.00 95.31 82 MET A CA 1
ATOM 628 C C . MET A 1 82 ? -0.334 -8.331 14.505 1.00 95.31 82 MET A C 1
ATOM 630 O O . MET A 1 82 ? 0.164 -8.584 13.409 1.00 95.31 82 MET A O 1
ATOM 634 N N . THR A 1 83 ? -1.059 -7.230 14.720 1.00 94.44 83 THR A N 1
ATOM 635 C CA . THR A 1 83 ? -1.226 -6.185 13.696 1.00 94.44 83 THR A CA 1
ATOM 636 C C . THR A 1 83 ? 0.126 -5.584 13.311 1.00 94.44 83 THR A C 1
ATOM 638 O O . THR A 1 83 ? 0.436 -5.473 12.128 1.00 94.44 83 THR A O 1
ATOM 641 N N . VAL A 1 84 ? 0.964 -5.260 14.300 1.00 96.44 84 VAL A N 1
ATOM 642 C CA . VAL A 1 84 ? 2.314 -4.725 14.066 1.00 96.44 84 VAL A CA 1
ATOM 643 C C . VAL A 1 84 ? 3.188 -5.740 13.332 1.00 96.44 84 VAL A C 1
ATOM 645 O O . VAL A 1 84 ? 3.839 -5.379 12.353 1.00 96.44 84 VAL A O 1
ATOM 648 N N . THR A 1 85 ? 3.174 -7.009 13.750 1.00 97.62 85 THR A N 1
ATOM 649 C CA . THR A 1 85 ? 3.906 -8.086 13.069 1.00 97.62 85 THR A CA 1
ATOM 650 C C . THR A 1 85 ? 3.462 -8.223 11.613 1.00 97.62 85 THR A C 1
ATOM 652 O O . THR A 1 85 ? 4.306 -8.271 10.721 1.00 97.62 85 THR A O 1
ATOM 655 N N . GLY A 1 86 ? 2.151 -8.210 11.354 1.00 97.06 86 GLY A N 1
ATOM 656 C CA . GLY A 1 86 ? 1.599 -8.251 10.001 1.00 97.06 86 GLY A CA 1
ATOM 657 C C . GLY A 1 86 ? 2.047 -7.064 9.148 1.00 97.06 86 GLY A C 1
ATOM 658 O O . GLY A 1 86 ? 2.497 -7.259 8.020 1.00 97.06 86 GLY A O 1
ATOM 659 N N . THR A 1 87 ? 2.010 -5.843 9.687 1.00 97.62 87 THR A N 1
ATOM 660 C CA . THR A 1 87 ? 2.505 -4.654 8.978 1.00 97.62 87 THR A CA 1
ATOM 661 C C . THR A 1 87 ? 4.004 -4.727 8.704 1.00 97.62 87 THR A C 1
ATOM 663 O O . THR A 1 87 ? 4.428 -4.372 7.608 1.00 97.62 87 THR A O 1
ATOM 666 N N . ALA A 1 88 ? 4.814 -5.217 9.645 1.00 97.69 88 ALA A N 1
ATOM 667 C CA . ALA A 1 88 ? 6.250 -5.388 9.431 1.00 97.69 88 ALA A CA 1
ATOM 668 C C . ALA A 1 88 ? 6.540 -6.398 8.307 1.00 97.69 88 ALA A C 1
ATOM 670 O O . ALA A 1 88 ? 7.362 -6.127 7.431 1.00 97.69 88 ALA A O 1
ATOM 671 N N . MET A 1 89 ? 5.819 -7.525 8.281 1.00 98.12 89 MET A N 1
ATOM 672 C CA . MET A 1 89 ? 5.913 -8.509 7.198 1.00 98.12 89 MET A CA 1
ATOM 673 C C . MET A 1 89 ? 5.489 -7.916 5.851 1.00 98.12 89 MET A C 1
ATOM 675 O O . MET A 1 89 ? 6.169 -8.138 4.851 1.00 98.12 89 MET A O 1
ATOM 679 N N . LEU A 1 90 ? 4.401 -7.137 5.824 1.00 98.12 90 LEU A N 1
ATOM 680 C CA . LEU A 1 90 ? 3.954 -6.437 4.620 1.00 98.12 90 LEU A CA 1
ATOM 681 C C . LEU A 1 90 ? 5.003 -5.444 4.133 1.00 98.12 90 LEU A C 1
ATOM 683 O O . LEU A 1 90 ? 5.287 -5.430 2.944 1.00 98.12 90 LEU A O 1
ATOM 687 N N . TRP A 1 91 ? 5.608 -4.660 5.025 1.00 98.38 91 TRP A N 1
ATOM 688 C CA . TRP A 1 91 ? 6.638 -3.688 4.660 1.00 98.38 91 TRP A CA 1
ATOM 689 C C . TRP A 1 91 ? 7.854 -4.375 4.033 1.00 98.38 91 TRP A C 1
ATOM 691 O O . TRP A 1 91 ? 8.259 -4.015 2.930 1.00 98.38 91 TRP A O 1
ATOM 701 N N . VAL A 1 92 ? 8.399 -5.407 4.685 1.00 97.94 92 VAL A N 1
ATOM 702 C CA . VAL A 1 92 ? 9.542 -6.162 4.146 1.00 97.94 92 VAL A CA 1
ATOM 703 C C . VAL A 1 92 ? 9.179 -6.829 2.817 1.00 97.94 92 VAL A C 1
ATOM 705 O O . VAL A 1 92 ? 9.933 -6.727 1.850 1.00 97.94 92 VAL A O 1
ATOM 708 N N . GLY A 1 93 ? 8.005 -7.459 2.735 1.00 98.44 93 GLY A N 1
ATOM 709 C CA . GLY A 1 93 ? 7.502 -8.054 1.496 1.00 98.44 93 GLY A CA 1
ATOM 710 C C . GLY A 1 93 ? 7.322 -7.030 0.372 1.00 98.44 93 GLY A C 1
ATOM 711 O O . GLY A 1 93 ? 7.566 -7.345 -0.793 1.00 98.44 93 GLY A O 1
ATOM 712 N N . TRP A 1 94 ? 6.984 -5.783 0.712 1.00 98.56 94 TRP A N 1
ATOM 713 C CA . TRP A 1 94 ? 6.800 -4.705 -0.256 1.00 98.56 94 TRP A CA 1
ATOM 714 C C . TRP A 1 94 ? 8.085 -4.313 -0.986 1.00 98.56 94 TRP A C 1
ATOM 716 O O . TRP A 1 94 ? 8.021 -3.828 -2.114 1.00 98.56 94 TRP A O 1
ATOM 726 N N . PHE A 1 95 ? 9.257 -4.550 -0.389 1.00 98.06 95 PHE A N 1
ATOM 727 C CA . PHE A 1 95 ? 10.528 -4.367 -1.091 1.00 98.06 95 PHE A CA 1
ATOM 728 C C . PHE A 1 95 ? 10.667 -5.345 -2.255 1.00 98.06 95 PHE A C 1
ATOM 730 O O . PHE A 1 95 ? 11.069 -4.940 -3.343 1.00 98.06 95 PHE A O 1
ATOM 737 N N . GLY A 1 96 ? 10.276 -6.605 -2.053 1.00 97.56 96 GLY A N 1
ATOM 738 C CA . GLY A 1 96 ? 10.197 -7.589 -3.131 1.00 97.56 96 GLY A CA 1
ATOM 739 C C . GLY A 1 96 ? 9.108 -7.240 -4.145 1.00 97.56 96 GLY A C 1
ATOM 740 O O . GLY A 1 96 ? 9.338 -7.354 -5.343 1.00 97.56 96 GLY A O 1
ATOM 741 N N . PHE A 1 97 ? 7.957 -6.753 -3.676 1.00 98.38 97 PHE A N 1
ATOM 742 C CA . PHE A 1 97 ? 6.834 -6.358 -4.527 1.00 98.38 97 PHE A CA 1
ATOM 743 C C . PHE A 1 97 ? 7.201 -5.208 -5.482 1.00 98.38 97 PHE A C 1
ATOM 745 O O . PHE A 1 97 ? 7.114 -5.360 -6.699 1.00 98.38 97 PHE A O 1
ATOM 752 N N . ASN A 1 98 ? 7.700 -4.084 -4.956 1.00 98.44 98 ASN A N 1
ATOM 753 C C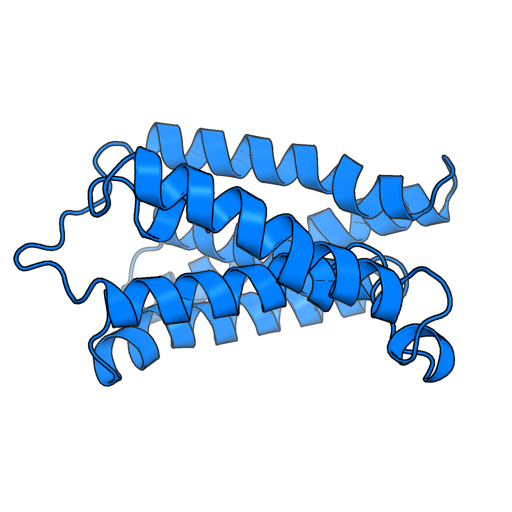A . ASN A 1 98 ? 8.072 -2.933 -5.782 1.00 98.44 98 ASN A CA 1
ATOM 754 C C . ASN A 1 98 ? 9.414 -3.157 -6.490 1.00 98.44 98 ASN A C 1
ATOM 756 O O . ASN A 1 98 ? 9.503 -3.010 -7.704 1.00 98.44 98 ASN A O 1
ATOM 760 N N . GLY A 1 99 ? 10.461 -3.549 -5.757 1.00 98.06 99 GLY A N 1
ATOM 761 C CA . GLY A 1 99 ? 11.795 -3.754 -6.326 1.00 98.0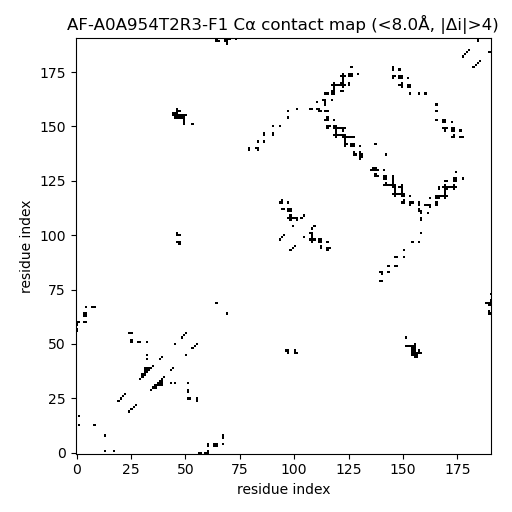6 99 GLY A CA 1
ATOM 762 C C . GLY A 1 99 ? 11.826 -4.868 -7.373 1.00 98.06 99 GLY A C 1
ATOM 763 O O . GLY A 1 99 ? 12.439 -4.706 -8.424 1.00 98.06 99 GLY A O 1
ATOM 764 N N . GLY A 1 100 ? 11.109 -5.968 -7.132 1.00 97.75 100 GLY A N 1
ATOM 765 C CA . GLY A 1 100 ? 10.984 -7.077 -8.080 1.00 97.75 100 GLY A CA 1
ATOM 766 C C . GLY A 1 100 ? 10.196 -6.723 -9.341 1.00 97.75 100 GLY A C 1
ATOM 767 O O . GLY A 1 100 ? 10.438 -7.325 -10.384 1.00 97.75 100 GLY A O 1
ATOM 768 N N . SER A 1 101 ? 9.333 -5.702 -9.293 1.00 97.81 101 SER A N 1
ATOM 769 C CA . SER A 1 101 ? 8.606 -5.209 -10.475 1.00 97.81 101 SER A CA 1
ATOM 770 C C . SER A 1 101 ? 9.519 -4.538 -11.511 1.00 97.81 101 SER A C 1
ATOM 772 O O . SER A 1 101 ? 9.102 -4.317 -12.642 1.00 97.81 101 SER A O 1
ATOM 774 N N . GLN A 1 102 ? 10.788 -4.279 -11.173 1.00 97.19 102 GLN A N 1
ATOM 775 C CA . GLN A 1 102 ? 11.819 -3.886 -12.142 1.00 97.19 102 GLN A CA 1
ATOM 776 C C . GLN A 1 102 ? 12.348 -5.064 -12.978 1.00 97.19 102 GLN A C 1
ATOM 778 O O . GLN A 1 102 ? 13.103 -4.851 -13.923 1.00 97.19 102 GLN A O 1
ATOM 783 N N . LEU A 1 103 ? 11.987 -6.309 -12.632 1.00 95.88 103 LEU A N 1
ATOM 784 C CA . LEU A 1 103 ? 12.333 -7.550 -13.344 1.00 95.88 103 LEU A CA 1
ATOM 785 C C . LEU A 1 103 ? 13.840 -7.851 -13.469 1.00 95.88 103 LEU A C 1
ATOM 787 O O . LEU A 1 103 ? 14.227 -8.819 -14.121 1.00 95.88 103 LEU A O 1
ATOM 791 N N . ALA A 1 104 ? 14.694 -7.061 -12.818 1.00 96.75 104 ALA A N 1
ATOM 792 C CA . ALA A 1 104 ? 16.137 -7.245 -12.776 1.00 96.75 104 ALA A CA 1
ATOM 793 C C . ALA A 1 104 ? 16.728 -6.659 -11.487 1.00 96.75 104 ALA A C 1
ATOM 795 O O . ALA A 1 104 ? 16.293 -5.611 -11.009 1.00 96.75 104 ALA A O 1
ATOM 796 N N . ALA A 1 105 ? 17.771 -7.300 -10.955 1.00 97.44 105 ALA A N 1
ATOM 797 C CA . ALA A 1 105 ? 18.571 -6.743 -9.868 1.00 97.44 105 ALA A CA 1
ATOM 798 C C . ALA A 1 105 ? 19.491 -5.644 -10.427 1.00 97.44 105 ALA A C 1
ATOM 800 O O . ALA A 1 105 ? 20.506 -5.934 -11.056 1.00 97.44 105 ALA A O 1
ATOM 801 N N . SER A 1 106 ? 19.096 -4.386 -10.242 1.00 96.94 106 SER A N 1
ATOM 802 C CA . SER A 1 106 ? 19.751 -3.214 -10.832 1.00 96.94 106 SER A CA 1
ATOM 803 C C . SER A 1 106 ? 19.663 -1.989 -9.918 1.00 96.94 106 SER A C 1
ATOM 805 O O . SER A 1 106 ? 18.936 -1.997 -8.920 1.00 96.94 106 SER A O 1
ATOM 807 N N . ASP A 1 107 ? 20.341 -0.903 -10.295 1.00 97.44 107 ASP A N 1
ATOM 808 C CA . ASP A 1 107 ? 20.234 0.392 -9.610 1.00 97.44 107 ASP A CA 1
ATOM 809 C C . ASP A 1 107 ? 18.788 0.911 -9.576 1.00 97.44 107 ASP A C 1
ATOM 811 O O . ASP A 1 107 ? 18.360 1.509 -8.587 1.00 97.44 107 ASP A O 1
ATOM 815 N N . ALA A 1 108 ? 17.996 0.624 -10.616 1.00 97.75 108 ALA A N 1
ATOM 816 C CA . ALA A 1 108 ? 16.578 0.970 -10.650 1.00 97.75 108 ALA A CA 1
ATOM 817 C C . ALA A 1 108 ? 15.783 0.208 -9.576 1.00 97.75 108 ALA A C 1
ATOM 819 O O . ALA A 1 108 ? 14.954 0.803 -8.885 1.00 97.75 108 ALA A O 1
ATOM 820 N N . ALA A 1 109 ? 16.065 -1.085 -9.375 1.00 98.38 109 ALA A N 1
ATOM 821 C CA . ALA A 1 109 ? 15.461 -1.877 -8.300 1.00 98.38 109 ALA A CA 1
ATOM 822 C C . ALA A 1 109 ? 15.885 -1.375 -6.915 1.00 98.38 109 ALA A C 1
ATOM 824 O O . ALA A 1 109 ? 15.034 -1.213 -6.039 1.00 98.38 109 ALA A O 1
ATOM 825 N N . ALA A 1 110 ? 17.166 -1.045 -6.733 1.00 98.38 110 ALA A N 1
ATOM 826 C CA . ALA A 1 110 ? 17.668 -0.467 -5.488 1.00 98.38 110 ALA A CA 1
ATOM 827 C C . ALA A 1 110 ? 16.980 0.872 -5.162 1.00 98.38 110 ALA A C 1
ATOM 829 O O . ALA A 1 110 ? 16.495 1.065 -4.046 1.00 98.38 110 ALA A O 1
ATOM 830 N N . MET A 1 111 ? 16.856 1.766 -6.149 1.00 98.50 111 MET A N 1
ATOM 831 C CA . MET A 1 111 ? 16.140 3.034 -5.989 1.00 98.50 111 MET A CA 1
ATOM 832 C C . MET A 1 111 ? 14.658 2.811 -5.671 1.00 98.50 111 MET A C 1
ATOM 834 O O . MET A 1 111 ? 14.121 3.455 -4.774 1.00 98.50 111 MET A O 1
ATOM 838 N N . THR A 1 112 ? 14.014 1.857 -6.346 1.00 98.56 112 THR A N 1
ATOM 839 C CA . THR A 1 112 ? 12.605 1.495 -6.128 1.00 98.56 112 THR A CA 1
ATOM 840 C C . THR A 1 112 ? 12.360 1.026 -4.687 1.00 98.56 112 THR A C 1
ATOM 842 O O . THR A 1 112 ? 11.399 1.447 -4.038 1.00 98.56 112 THR A O 1
ATOM 845 N N . ILE A 1 113 ? 13.257 0.202 -4.137 1.00 98.56 113 ILE A N 1
ATOM 846 C CA . ILE A 1 113 ? 13.213 -0.223 -2.729 1.00 98.56 113 ILE A CA 1
ATOM 847 C C . ILE A 1 113 ? 13.396 0.981 -1.797 1.00 98.56 113 ILE A C 1
ATOM 849 O O . ILE A 1 113 ? 12.641 1.143 -0.835 1.00 98.56 113 ILE A O 1
ATOM 853 N N . PHE A 1 114 ? 14.355 1.857 -2.100 1.00 98.62 114 PHE A N 1
ATOM 854 C CA . PHE A 1 114 ? 14.648 3.032 -1.283 1.00 98.62 114 PHE A CA 1
ATOM 855 C C . PHE A 1 114 ? 13.459 3.999 -1.201 1.00 98.62 114 PHE A C 1
ATOM 857 O O . PHE A 1 114 ? 13.046 4.379 -0.104 1.00 98.62 114 PHE A O 1
ATOM 864 N N . VAL A 1 115 ? 12.836 4.338 -2.334 1.00 98.75 115 VAL A N 1
ATOM 865 C CA . VAL A 1 115 ? 11.649 5.209 -2.348 1.00 98.75 115 VAL A CA 1
ATOM 866 C C . VAL A 1 115 ? 10.438 4.558 -1.680 1.00 98.75 115 VAL A C 1
ATOM 868 O O . VAL A 1 115 ? 9.652 5.247 -1.032 1.00 98.75 115 VAL A O 1
ATOM 871 N N . THR A 1 116 ? 10.314 3.229 -1.765 1.00 98.75 116 THR A N 1
ATOM 872 C CA . THR A 1 116 ? 9.273 2.473 -1.054 1.00 98.75 116 THR A CA 1
ATOM 873 C C . THR A 1 116 ? 9.414 2.646 0.457 1.00 98.75 116 THR A C 1
ATOM 875 O O . THR A 1 116 ? 8.436 2.940 1.143 1.00 98.75 116 THR A O 1
ATOM 878 N N . HIS A 1 117 ? 10.642 2.527 0.974 1.00 98.75 117 HIS A N 1
ATOM 879 C CA . HIS A 1 117 ? 10.927 2.749 2.389 1.00 98.75 117 HIS A CA 1
ATOM 880 C C . HIS A 1 117 ? 10.649 4.194 2.817 1.00 98.75 117 HIS A C 1
ATOM 882 O O . HIS A 1 117 ? 9.974 4.404 3.825 1.00 98.75 117 HIS A O 1
ATOM 888 N N . ILE A 1 118 ? 11.120 5.175 2.037 1.00 98.75 118 ILE A N 1
ATOM 889 C CA . ILE A 1 118 ? 10.894 6.599 2.316 1.00 98.75 118 ILE A CA 1
ATOM 890 C C . ILE A 1 118 ? 9.400 6.889 2.422 1.00 98.75 118 ILE A C 1
ATOM 892 O O . ILE A 1 118 ? 8.964 7.445 3.424 1.00 98.75 118 ILE A O 1
ATOM 896 N N . SER A 1 119 ? 8.606 6.486 1.427 1.00 98.81 119 SER A N 1
ATOM 897 C CA . SER A 1 119 ? 7.182 6.819 1.406 1.00 98.81 119 SER A CA 1
ATOM 898 C C . SER A 1 119 ? 6.426 6.216 2.591 1.00 98.81 119 SER A C 1
ATOM 900 O O . SER A 1 119 ? 5.644 6.908 3.241 1.00 98.81 119 SER A O 1
ATOM 902 N N . ALA A 1 120 ? 6.718 4.958 2.931 1.00 98.75 120 ALA A N 1
ATOM 903 C CA . ALA A 1 120 ? 6.138 4.278 4.085 1.00 98.75 120 ALA A CA 1
ATOM 904 C C . ALA A 1 120 ? 6.496 4.963 5.413 1.00 98.75 120 ALA A C 1
ATOM 906 O O . ALA A 1 120 ? 5.616 5.234 6.231 1.00 98.75 120 ALA A O 1
ATOM 907 N N . ALA A 1 121 ? 7.777 5.292 5.612 1.00 98.75 121 ALA A N 1
ATOM 908 C CA . ALA A 1 121 ? 8.249 5.975 6.812 1.00 98.75 121 ALA A CA 1
ATOM 909 C C . ALA A 1 121 ? 7.652 7.382 6.929 1.00 98.75 121 ALA A C 1
ATOM 911 O O . ALA A 1 121 ? 7.177 7.770 7.996 1.00 98.75 121 ALA A O 1
ATOM 912 N N . THR A 1 122 ? 7.617 8.135 5.827 1.00 98.75 122 THR A N 1
ATOM 913 C CA . THR A 1 122 ? 7.018 9.467 5.802 1.00 98.75 122 THR A CA 1
ATOM 914 C C . THR A 1 122 ? 5.526 9.406 6.115 1.00 98.75 122 THR A C 1
ATOM 916 O O . THR A 1 122 ? 5.080 10.145 6.985 1.00 98.75 122 THR A O 1
ATOM 919 N N . ALA A 1 123 ? 4.766 8.495 5.503 1.00 98.75 123 ALA A N 1
ATOM 920 C CA . ALA A 1 123 ? 3.337 8.350 5.774 1.00 98.75 123 ALA A CA 1
ATOM 921 C C . ALA A 1 123 ? 3.048 7.940 7.228 1.00 98.75 123 ALA A C 1
ATOM 923 O O . ALA A 1 123 ? 2.126 8.475 7.845 1.00 98.75 123 ALA A O 1
ATOM 924 N N . ALA A 1 124 ? 3.860 7.048 7.804 1.00 98.50 124 ALA A N 1
ATOM 925 C CA . ALA A 1 124 ? 3.767 6.661 9.210 1.00 98.50 124 ALA A CA 1
ATOM 926 C C . ALA A 1 124 ? 4.012 7.853 10.153 1.00 98.50 124 ALA A C 1
ATOM 928 O O . ALA A 1 124 ? 3.218 8.100 11.062 1.00 98.50 124 ALA A O 1
ATOM 929 N N . CYS A 1 125 ? 5.069 8.635 9.903 1.00 98.44 125 CYS A N 1
ATOM 930 C CA . CYS A 1 125 ? 5.372 9.849 10.662 1.00 98.44 125 CYS A CA 1
ATOM 931 C C . CYS A 1 125 ? 4.288 10.919 10.494 1.00 98.44 125 CYS A C 1
ATOM 933 O O . CYS A 1 125 ? 3.901 11.559 11.469 1.00 98.44 125 CYS A O 1
ATOM 935 N N . THR A 1 126 ? 3.772 11.104 9.279 1.00 98.44 126 THR A N 1
ATOM 936 C CA . THR A 1 126 ? 2.676 12.036 9.006 1.00 98.44 126 THR A CA 1
ATOM 937 C C . THR A 1 126 ? 1.420 11.640 9.769 1.00 98.44 126 THR A C 1
ATOM 939 O O . THR A 1 126 ? 0.825 12.488 10.425 1.00 98.44 126 THR A O 1
ATOM 942 N N . TRP A 1 127 ? 1.043 10.361 9.756 1.00 98.12 127 TRP A N 1
ATOM 943 C CA . TRP A 1 127 ? -0.108 9.881 10.517 1.00 98.12 127 TRP A CA 1
ATOM 944 C C . TRP A 1 127 ? 0.085 10.084 12.023 1.00 98.12 127 TRP A C 1
ATOM 946 O O . TRP A 1 127 ? -0.806 10.606 12.693 1.00 98.12 127 TRP A O 1
ATOM 956 N N . ALA A 1 128 ? 1.266 9.742 12.550 1.00 97.81 128 ALA A N 1
ATOM 957 C CA . ALA A 1 128 ? 1.606 9.963 13.953 1.00 97.81 128 ALA A CA 1
ATOM 958 C C . ALA A 1 128 ? 1.501 11.443 14.340 1.00 97.81 128 ALA A C 1
ATOM 960 O O . ALA A 1 128 ? 0.925 11.768 15.374 1.00 97.81 128 ALA A O 1
ATOM 961 N N . ALA A 1 129 ? 2.018 12.340 13.496 1.00 97.94 129 ALA A N 1
ATOM 962 C CA . ALA A 1 129 ? 1.940 13.778 13.710 1.00 97.94 129 ALA A CA 1
ATOM 963 C C . ALA A 1 129 ? 0.484 14.264 13.719 1.00 97.94 129 ALA A C 1
ATOM 965 O O . ALA A 1 129 ? 0.097 15.007 14.616 1.00 97.94 129 ALA A O 1
ATOM 966 N N . ILE A 1 130 ? -0.347 13.810 12.775 1.00 96.81 130 ILE A N 1
ATOM 967 C CA . ILE A 1 130 ? -1.771 14.167 12.748 1.00 96.81 130 ILE A CA 1
ATOM 968 C C . ILE A 1 130 ? -2.469 13.714 14.035 1.00 96.81 130 ILE A C 1
ATOM 970 O O . ILE A 1 130 ? -3.194 14.505 14.639 1.00 96.81 130 ILE A O 1
ATOM 974 N N . GLU A 1 131 ? -2.252 12.476 14.488 1.00 96.06 131 GLU A N 1
ATOM 975 C CA . GLU A 1 131 ? -2.833 11.986 15.747 1.00 96.06 131 GLU A CA 1
ATOM 976 C C . GLU A 1 131 ? -2.313 12.758 16.962 1.00 96.06 131 GLU A C 1
ATOM 978 O O . GLU A 1 131 ? -3.092 13.048 17.868 1.00 96.06 131 GLU A O 1
ATOM 983 N N . TRP A 1 132 ? -1.047 13.182 16.954 1.00 96.62 132 TRP A N 1
ATOM 984 C CA . TRP A 1 132 ? -0.493 14.042 18.001 1.00 96.62 132 TRP A CA 1
ATOM 985 C C . TRP A 1 132 ? -1.259 15.365 18.124 1.00 96.62 132 TRP A C 1
ATOM 987 O O . TRP A 1 132 ? -1.552 15.807 19.230 1.00 96.62 132 TRP A O 1
ATOM 997 N N . PHE A 1 133 ? -1.625 15.990 17.002 1.00 95.25 133 PHE A N 1
ATOM 998 C CA . PHE A 1 133 ? -2.331 17.277 17.006 1.00 95.25 133 PHE A CA 1
ATOM 999 C C . PHE A 1 133 ? -3.853 17.163 17.150 1.00 95.25 133 PHE A C 1
ATOM 1001 O O . PHE A 1 133 ? -4.499 18.136 17.527 1.00 95.25 133 PHE A O 1
ATOM 1008 N N . THR A 1 134 ? -4.446 16.010 16.832 1.00 92.69 134 THR A N 1
ATOM 1009 C CA . THR A 1 134 ? -5.913 15.843 16.803 1.00 92.69 134 THR A CA 1
ATOM 1010 C C . THR A 1 134 ? -6.464 14.992 17.942 1.00 92.69 134 THR A C 1
ATOM 1012 O O . THR A 1 134 ? -7.615 15.183 18.328 1.00 92.69 134 THR A O 1
ATOM 1015 N N . VAL A 1 135 ? -5.666 14.061 18.469 1.00 89.06 135 VAL A N 1
ATOM 1016 C CA . VAL A 1 135 ? -6.047 13.107 19.527 1.00 89.06 135 VAL A CA 1
ATOM 1017 C C . VAL A 1 135 ? -5.045 13.132 20.696 1.00 89.06 135 VAL A C 1
ATOM 1019 O O . VAL A 1 135 ? -5.120 12.296 21.593 1.00 89.06 135 VAL A O 1
ATOM 1022 N N . GLU A 1 136 ? -4.095 14.077 20.690 1.00 90.25 136 GLU A N 1
ATOM 1023 C CA . GLU A 1 136 ? -3.038 14.320 21.696 1.00 90.25 136 GLU A CA 1
ATOM 1024 C C . GLU A 1 136 ? -1.999 13.201 21.876 1.00 90.25 136 GLU A C 1
ATOM 1026 O O . GLU A 1 136 ? -0.921 13.437 22.425 1.00 90.25 136 GLU A O 1
ATOM 1031 N N . LYS A 1 137 ? -2.293 11.977 21.428 1.00 91.12 137 LYS A N 1
ATOM 1032 C CA . LYS A 1 137 ? -1.429 10.804 21.587 1.00 91.12 137 LYS A CA 1
ATOM 1033 C C . LYS A 1 137 ? -1.458 9.949 20.320 1.00 91.12 137 LYS A C 1
ATOM 1035 O O . LYS A 1 137 ? -2.518 9.415 19.992 1.00 91.12 137 LYS A O 1
ATOM 1040 N N . PRO A 1 138 ? -0.317 9.753 19.636 1.00 93.25 138 PRO A N 1
ATOM 1041 C CA . PRO A 1 138 ? -0.244 8.805 18.537 1.00 93.25 138 PRO A CA 1
ATOM 1042 C C . PRO A 1 138 ? -0.502 7.387 19.017 1.00 93.25 138 PRO A C 1
ATOM 1044 O O . PRO A 1 138 ? -0.005 6.952 20.059 1.00 93.25 138 PRO A O 1
ATOM 1047 N N . SER A 1 139 ? -1.232 6.647 18.203 1.00 93.75 139 SER A N 1
ATOM 1048 C CA . SER A 1 139 ? -1.503 5.240 18.408 1.00 93.75 139 SER A CA 1
ATOM 1049 C C . SER A 1 139 ? -0.591 4.382 17.534 1.00 93.75 139 SER A C 1
ATOM 1051 O O . SER A 1 139 ? -0.265 4.720 16.395 1.00 93.75 139 SER A O 1
ATOM 1053 N N . VAL A 1 140 ? -0.216 3.208 18.047 1.00 94.38 140 VAL A N 1
ATOM 1054 C CA . VAL A 1 140 ? 0.511 2.205 17.254 1.00 94.38 140 VAL A CA 1
ATOM 1055 C C . VAL A 1 140 ? -0.307 1.801 16.026 1.00 94.38 140 VAL A C 1
ATOM 1057 O O . VAL A 1 140 ? 0.253 1.672 14.942 1.00 94.38 140 VAL A O 1
ATOM 1060 N N . LEU A 1 141 ? -1.630 1.661 16.183 1.00 93.88 141 LEU A N 1
ATOM 1061 C CA . LEU A 1 141 ? -2.548 1.340 15.089 1.00 93.88 141 LEU A CA 1
ATOM 1062 C C . LEU A 1 141 ? -2.528 2.411 13.989 1.00 93.88 141 LEU A C 1
ATOM 1064 O O . LEU A 1 141 ? -2.499 2.074 12.806 1.00 93.88 141 LEU A O 1
ATOM 1068 N N . GLY A 1 142 ? -2.510 3.688 14.368 1.00 94.94 142 GLY A N 1
ATOM 1069 C CA . GLY A 1 142 ? -2.409 4.804 13.438 1.00 94.94 142 GLY A CA 1
ATOM 1070 C C . GLY A 1 142 ? -1.100 4.780 12.658 1.00 94.94 142 GLY A C 1
ATOM 1071 O O . GLY A 1 142 ? -1.114 4.797 11.430 1.00 94.94 142 GLY A O 1
ATOM 1072 N N . ILE A 1 143 ? 0.029 4.622 13.356 1.00 96.75 143 ILE A N 1
ATOM 1073 C CA . ILE A 1 143 ? 1.365 4.538 12.743 1.00 96.75 143 ILE A CA 1
ATOM 1074 C C . ILE A 1 143 ? 1.427 3.417 11.697 1.00 96.75 143 ILE A C 1
ATOM 1076 O O . ILE A 1 143 ? 1.856 3.649 10.565 1.00 96.75 143 ILE A O 1
ATOM 1080 N N . VAL A 1 144 ? 0.975 2.206 12.046 1.00 97.31 144 VAL A N 1
ATOM 1081 C CA . VAL A 1 144 ? 1.007 1.069 11.112 1.00 97.31 144 VAL A CA 1
ATOM 1082 C C . VAL A 1 144 ? 0.016 1.230 9.960 1.00 97.31 144 VAL A C 1
ATOM 1084 O O . VAL A 1 144 ? 0.312 0.796 8.849 1.00 97.31 144 VAL A O 1
ATOM 1087 N N . THR A 1 145 ? -1.124 1.891 10.180 1.00 96.44 145 THR A N 1
ATOM 1088 C CA . THR A 1 145 ? -2.083 2.211 9.109 1.00 96.44 145 THR A CA 1
ATOM 1089 C C . THR A 1 145 ? -1.490 3.231 8.136 1.00 96.44 145 THR A C 1
ATOM 1091 O O . THR A 1 145 ? -1.563 3.036 6.922 1.00 96.44 145 THR A O 1
ATOM 1094 N N . GLY A 1 146 ? -0.832 4.272 8.654 1.00 98.00 146 GLY A N 1
ATOM 1095 C CA . GLY A 1 146 ? -0.109 5.256 7.852 1.00 98.00 146 GLY A CA 1
ATOM 1096 C C . GLY A 1 146 ? 1.014 4.632 7.030 1.00 98.00 146 GLY A C 1
ATOM 1097 O O . GLY A 1 146 ? 1.124 4.917 5.841 1.00 98.00 146 GLY A O 1
ATOM 1098 N N . ALA A 1 147 ? 1.787 3.711 7.612 1.00 98.50 147 ALA A N 1
ATOM 1099 C CA . ALA A 1 147 ? 2.822 2.982 6.878 1.00 98.50 147 ALA A CA 1
ATOM 1100 C C . ALA A 1 147 ? 2.247 2.229 5.663 1.00 98.50 147 ALA A C 1
ATOM 1102 O O . ALA A 1 147 ? 2.763 2.362 4.553 1.00 98.50 147 ALA A O 1
ATOM 1103 N N . ILE A 1 148 ? 1.145 1.488 5.846 1.00 98.25 148 ILE A N 1
ATOM 1104 C CA . ILE A 1 148 ? 0.465 0.774 4.752 1.00 98.25 148 ILE A CA 1
ATOM 1105 C C . ILE A 1 148 ? -0.079 1.746 3.694 1.00 98.25 148 ILE A C 1
ATOM 1107 O O . ILE A 1 148 ? 0.006 1.450 2.502 1.00 98.25 148 ILE A O 1
ATOM 1111 N N . ALA A 1 149 ? -0.597 2.910 4.100 1.00 98.44 149 ALA A N 1
ATOM 1112 C CA . ALA A 1 149 ? -1.056 3.937 3.167 1.00 98.44 149 ALA A CA 1
ATOM 1113 C C . ALA A 1 149 ? 0.082 4.443 2.263 1.00 98.44 149 ALA A C 1
ATOM 1115 O O . ALA A 1 149 ? -0.092 4.501 1.045 1.00 98.44 149 ALA A O 1
ATOM 1116 N N . GLY A 1 150 ? 1.255 4.733 2.836 1.00 98.62 150 GLY A N 1
ATOM 1117 C CA . GLY A 1 150 ? 2.441 5.141 2.076 1.00 98.62 150 GLY A CA 1
ATOM 1118 C C . GLY A 1 150 ? 2.932 4.056 1.120 1.00 98.62 150 GLY A C 1
ATOM 1119 O O . GLY A 1 150 ? 3.170 4.328 -0.056 1.00 98.62 150 GLY A O 1
ATOM 1120 N N . LEU A 1 151 ? 3.007 2.809 1.596 1.00 98.69 151 LEU A N 1
ATOM 1121 C CA . LEU A 1 151 ? 3.380 1.650 0.780 1.00 98.69 151 LEU A CA 1
ATOM 1122 C C . LEU A 1 151 ? 2.445 1.471 -0.430 1.00 98.69 151 LEU A C 1
ATOM 1124 O O . LEU A 1 151 ? 2.907 1.348 -1.567 1.00 98.69 151 LEU A O 1
ATOM 1128 N N . ALA A 1 152 ? 1.129 1.527 -0.216 1.00 98.44 152 ALA A N 1
ATOM 1129 C CA . ALA A 1 152 ? 0.146 1.432 -1.294 1.00 98.44 152 ALA A CA 1
ATOM 1130 C C . ALA A 1 152 ? 0.239 2.607 -2.278 1.00 98.44 152 ALA A C 1
ATOM 1132 O O . ALA A 1 152 ? 0.190 2.399 -3.489 1.00 98.44 152 ALA A O 1
ATOM 1133 N N . ALA A 1 153 ? 0.415 3.832 -1.779 1.00 98.44 153 ALA A N 1
ATOM 1134 C CA . ALA A 1 153 ? 0.423 5.033 -2.607 1.00 98.44 153 ALA A CA 1
ATOM 1135 C C . ALA A 1 153 ? 1.670 5.161 -3.497 1.00 98.44 153 ALA A C 1
ATOM 1137 O O . ALA A 1 153 ? 1.559 5.624 -4.631 1.00 98.44 153 ALA A O 1
ATOM 1138 N N . ILE A 1 154 ? 2.849 4.744 -3.020 1.00 98.69 154 ILE A N 1
ATOM 1139 C CA . ILE A 1 154 ? 4.088 4.817 -3.813 1.00 98.69 154 ILE A CA 1
ATOM 1140 C C . ILE A 1 154 ? 4.180 3.726 -4.877 1.00 98.69 154 ILE A C 1
ATOM 1142 O O . ILE A 1 154 ? 4.869 3.912 -5.873 1.00 98.69 154 ILE A O 1
ATOM 1146 N N . THR A 1 155 ? 3.475 2.609 -4.694 1.00 98.62 155 THR A N 1
ATOM 1147 C CA . THR A 1 155 ? 3.516 1.423 -5.565 1.00 98.62 155 THR A CA 1
ATOM 1148 C C . THR A 1 155 ? 3.514 1.743 -7.073 1.00 98.62 155 THR A C 1
ATOM 1150 O O . THR A 1 155 ? 4.470 1.341 -7.743 1.00 98.62 155 THR A O 1
ATOM 1153 N N . PRO A 1 156 ? 2.551 2.507 -7.633 1.00 98.31 156 PRO A N 1
ATOM 1154 C CA . PRO A 1 156 ? 2.538 2.797 -9.070 1.00 98.31 156 PRO A CA 1
ATOM 1155 C C . PRO A 1 156 ? 3.717 3.672 -9.522 1.00 98.31 156 PRO A C 1
ATOM 1157 O O . PRO A 1 156 ? 4.233 3.489 -10.621 1.00 98.31 156 PRO A O 1
ATOM 1160 N N . ALA A 1 157 ? 4.169 4.598 -8.671 1.00 98.00 157 ALA A N 1
ATOM 1161 C CA . ALA A 1 157 ? 5.170 5.613 -9.002 1.00 98.00 157 ALA A CA 1
ATOM 1162 C C . ALA A 1 157 ? 6.598 5.251 -8.551 1.00 98.00 157 ALA A C 1
ATOM 1164 O O . ALA A 1 157 ? 7.534 6.017 -8.780 1.00 98.00 157 ALA A O 1
ATOM 1165 N N . SER A 1 158 ? 6.786 4.096 -7.911 1.00 97.75 158 SER A N 1
ATOM 1166 C CA . SER A 1 158 ? 8.038 3.711 -7.248 1.00 97.75 158 SER A CA 1
ATOM 1167 C C . SER A 1 158 ? 9.236 3.582 -8.203 1.00 97.75 158 SER A C 1
ATOM 1169 O O . SER A 1 158 ? 10.375 3.730 -7.771 1.00 97.75 158 SER A O 1
ATOM 1171 N N . GLY A 1 159 ? 8.999 3.417 -9.508 1.00 96.12 159 GLY A N 1
ATOM 1172 C CA . GLY A 1 159 ? 10.050 3.439 -10.532 1.00 96.12 159 GLY A CA 1
ATOM 1173 C C . GLY A 1 159 ? 10.464 4.824 -11.032 1.00 96.12 159 GLY A C 1
ATOM 1174 O O . GLY A 1 159 ? 11.460 4.921 -11.740 1.00 96.12 159 GLY A O 1
ATOM 1175 N N . VAL A 1 160 ? 9.710 5.884 -10.710 1.00 96.25 160 VAL A N 1
ATOM 1176 C CA . VAL A 1 160 ? 9.883 7.213 -11.337 1.00 96.25 160 VAL A CA 1
ATOM 1177 C C . VAL A 1 160 ? 9.877 8.393 -10.359 1.00 96.25 160 VAL A C 1
ATOM 1179 O O . VAL A 1 160 ? 10.409 9.448 -10.687 1.00 96.25 160 VAL A O 1
ATOM 1182 N N . ALA A 1 161 ? 9.302 8.253 -9.160 1.00 95.25 161 ALA A N 1
ATOM 1183 C CA . ALA A 1 161 ? 9.065 9.380 -8.248 1.00 95.25 161 ALA A CA 1
ATOM 1184 C C . ALA A 1 161 ? 10.340 9.974 -7.616 1.00 95.25 161 ALA A C 1
ATOM 1186 O O . ALA A 1 161 ? 10.339 11.130 -7.186 1.00 95.25 161 ALA A O 1
ATOM 1187 N N . GLY A 1 162 ? 11.416 9.185 -7.518 1.00 97.75 162 GLY A N 1
ATOM 1188 C CA . GLY A 1 162 ? 12.625 9.549 -6.774 1.00 97.75 162 GLY A CA 1
ATOM 1189 C C . GLY A 1 162 ? 12.376 9.818 -5.273 1.00 97.75 162 GLY A C 1
ATOM 1190 O O . GLY A 1 162 ? 11.242 9.739 -4.794 1.00 97.75 162 GLY A O 1
ATOM 1191 N N . PRO A 1 163 ? 13.423 10.145 -4.491 1.00 98.38 163 PRO A N 1
ATOM 1192 C CA . PRO A 1 163 ? 13.302 10.305 -3.036 1.00 98.38 163 PRO A CA 1
ATOM 1193 C C . PRO A 1 163 ? 12.358 11.434 -2.597 1.00 98.38 163 PRO A C 1
ATOM 1195 O O . PRO A 1 163 ? 11.542 11.247 -1.696 1.00 98.38 163 PRO A O 1
ATOM 1198 N N . LEU A 1 164 ? 12.430 12.602 -3.244 1.00 98.31 164 LEU A N 1
ATOM 1199 C CA . LEU A 1 164 ? 11.570 13.739 -2.901 1.00 98.31 164 LEU A CA 1
ATOM 1200 C C . LEU A 1 164 ? 10.101 13.465 -3.247 1.00 98.31 164 LEU A C 1
ATOM 1202 O O . LEU A 1 164 ? 9.225 13.730 -2.426 1.00 98.31 164 LEU A O 1
ATOM 1206 N N . GLY A 1 165 ? 9.829 12.880 -4.419 1.00 98.44 165 GLY A N 1
ATOM 1207 C CA . GLY A 1 165 ? 8.474 12.478 -4.794 1.00 98.44 165 GLY A CA 1
ATOM 1208 C C . GLY A 1 165 ? 7.907 11.433 -3.835 1.00 98.44 165 GLY A C 1
ATOM 1209 O O . GLY A 1 165 ? 6.748 11.529 -3.445 1.00 98.44 165 GLY A O 1
ATOM 1210 N N . ALA A 1 166 ? 8.734 10.496 -3.366 1.00 98.62 166 ALA A N 1
ATOM 1211 C CA . ALA A 1 166 ? 8.333 9.502 -2.375 1.00 98.62 166 ALA A CA 1
ATOM 1212 C C . ALA A 1 166 ? 7.931 10.113 -1.028 1.00 98.62 166 ALA A C 1
ATOM 1214 O O . ALA A 1 166 ? 6.930 9.687 -0.447 1.00 98.62 166 ALA A O 1
ATOM 1215 N N . MET A 1 167 ? 8.663 11.130 -0.557 1.00 98.69 167 MET A N 1
ATOM 1216 C CA . MET A 1 167 ? 8.281 11.887 0.639 1.00 98.69 167 MET A CA 1
ATOM 1217 C C . MET A 1 167 ? 6.952 12.612 0.431 1.00 98.69 167 MET A C 1
ATOM 1219 O O . MET A 1 167 ? 6.071 12.504 1.277 1.00 98.69 167 MET A O 1
ATOM 1223 N N . ILE A 1 168 ? 6.772 13.302 -0.701 1.00 98.69 168 ILE A N 1
ATOM 1224 C CA . ILE A 1 168 ? 5.518 14.009 -1.008 1.00 98.69 168 ILE A CA 1
ATOM 1225 C C . ILE A 1 168 ? 4.346 13.022 -1.034 1.00 98.69 168 ILE A C 1
ATOM 1227 O O . ILE A 1 168 ? 3.351 13.244 -0.351 1.00 98.69 168 ILE A O 1
ATOM 1231 N N . ILE A 1 169 ? 4.488 11.896 -1.738 1.00 98.75 169 ILE A N 1
ATOM 1232 C CA . ILE A 1 169 ? 3.475 10.832 -1.784 1.00 98.75 169 ILE A CA 1
ATOM 1233 C C . ILE A 1 169 ? 3.209 10.267 -0.383 1.00 98.75 169 ILE A C 1
ATOM 1235 O O . ILE A 1 169 ? 2.055 10.031 -0.028 1.00 98.75 169 ILE A O 1
ATOM 1239 N N . GLY A 1 170 ? 4.247 10.092 0.439 1.00 98.69 170 GLY A N 1
ATOM 1240 C CA . GLY A 1 170 ? 4.114 9.634 1.822 1.00 98.69 170 GLY A CA 1
ATOM 1241 C C . GLY A 1 170 ? 3.306 10.608 2.683 1.00 98.69 170 GLY A C 1
ATOM 1242 O O . GLY A 1 170 ? 2.339 10.207 3.325 1.00 98.69 170 GLY A O 1
ATOM 1243 N N . VAL A 1 171 ? 3.624 11.906 2.637 1.00 98.81 171 VAL A N 1
ATOM 1244 C CA . VAL A 1 171 ? 2.858 12.939 3.356 1.00 98.81 171 VAL A CA 1
ATOM 1245 C C . VAL A 1 171 ? 1.414 12.988 2.856 1.00 98.81 171 VAL A C 1
ATOM 1247 O O . VAL A 1 171 ? 0.476 12.951 3.653 1.00 98.81 171 VAL A O 1
ATOM 1250 N N . SER A 1 172 ? 1.213 13.046 1.537 1.00 98.62 172 SER A N 1
ATOM 1251 C CA . SER A 1 172 ? -0.121 13.131 0.940 1.00 98.62 172 SER A CA 1
ATOM 1252 C C . SER A 1 172 ? -0.981 11.919 1.293 1.00 98.62 172 SER A C 1
ATOM 1254 O O . SER A 1 172 ? -2.124 12.088 1.711 1.00 98.62 172 SER A O 1
ATOM 1256 N N . SER A 1 173 ? -0.438 10.706 1.179 1.00 98.44 173 SER A N 1
ATOM 1257 C CA . SER A 1 173 ? -1.156 9.480 1.539 1.00 98.44 173 SER A CA 1
ATOM 1258 C C . SER A 1 173 ? -1.448 9.404 3.037 1.00 98.44 173 SER A C 1
ATOM 1260 O O . SER A 1 173 ? -2.578 9.095 3.403 1.00 98.44 173 SER A O 1
ATOM 1262 N N . GLY A 1 174 ? -0.501 9.782 3.903 1.00 97.94 174 GLY A N 1
ATOM 1263 C CA . GLY A 1 174 ? -0.725 9.873 5.347 1.00 97.94 174 GLY A CA 1
ATOM 1264 C C . GLY A 1 174 ? -1.898 10.793 5.707 1.00 97.94 174 GLY A C 1
ATOM 1265 O O . GLY A 1 174 ? -2.773 10.401 6.475 1.00 97.94 174 GLY A O 1
ATOM 1266 N N . ILE A 1 175 ? -1.975 11.983 5.097 1.00 98.25 175 ILE A N 1
ATOM 1267 C CA . ILE A 1 175 ? -3.066 12.949 5.327 1.00 98.25 175 ILE A CA 1
ATOM 1268 C C . ILE A 1 175 ? -4.398 12.440 4.764 1.00 98.25 175 ILE A C 1
ATOM 1270 O O . ILE A 1 175 ? -5.407 12.410 5.474 1.00 98.25 175 ILE A O 1
ATOM 1274 N N . ILE A 1 176 ? -4.419 12.055 3.485 1.00 98.06 176 ILE A N 1
ATOM 1275 C CA . ILE A 1 176 ? -5.655 11.705 2.774 1.00 98.06 176 ILE A CA 1
ATOM 1276 C C . ILE A 1 176 ? -6.258 10.427 3.356 1.00 98.06 176 ILE A C 1
ATOM 1278 O O . ILE A 1 176 ? -7.463 10.377 3.608 1.00 98.06 176 ILE A O 1
ATOM 1282 N N . CYS A 1 177 ? -5.441 9.404 3.618 1.00 97.25 177 CYS A N 1
ATOM 1283 C CA . CYS A 1 177 ? -5.925 8.147 4.177 1.00 97.25 177 CYS A CA 1
ATOM 1284 C C . CYS A 1 177 ? -6.358 8.295 5.639 1.00 97.25 177 CYS A C 1
ATOM 1286 O O . CYS A 1 177 ? -7.345 7.660 6.019 1.00 97.25 177 CYS A O 1
ATOM 1288 N N . TRP A 1 178 ? -5.712 9.156 6.436 1.00 96.25 178 TRP A N 1
ATOM 1289 C CA . TRP A 1 178 ? -6.201 9.488 7.778 1.00 96.25 178 TRP A CA 1
ATOM 1290 C C . TRP A 1 178 ? -7.585 10.132 7.705 1.00 96.25 178 TRP A C 1
ATOM 1292 O O . TRP A 1 178 ? -8.530 9.661 8.341 1.00 96.25 178 TRP A O 1
ATOM 1302 N N . TRP A 1 179 ? -7.745 11.159 6.864 1.00 95.69 179 TRP A N 1
ATOM 1303 C CA . TRP A 1 179 ? -9.029 11.838 6.698 1.00 95.69 179 TRP A CA 1
ATOM 1304 C C . TRP A 1 179 ? -10.119 10.876 6.212 1.00 95.69 179 TRP A C 1
ATOM 1306 O O . TRP A 1 179 ? -11.220 10.852 6.770 1.00 95.69 179 TRP A O 1
ATOM 1316 N N . ALA A 1 180 ? -9.810 10.030 5.228 1.00 93.56 180 ALA A N 1
ATOM 1317 C CA . ALA A 1 180 ? -10.755 9.052 4.705 1.00 93.56 180 ALA A CA 1
ATOM 1318 C C . ALA A 1 180 ? -11.171 8.025 5.777 1.00 93.56 180 ALA A C 1
ATOM 1320 O O . ALA A 1 180 ? -12.353 7.711 5.926 1.00 93.56 180 ALA A O 1
ATOM 1321 N N . SER A 1 181 ? -10.214 7.538 6.569 1.00 89.62 181 SER A N 1
ATOM 1322 C CA . SER A 1 181 ? -10.452 6.485 7.565 1.00 89.62 181 SER A CA 1
ATOM 1323 C C . SER A 1 181 ? -11.148 6.997 8.827 1.00 89.62 181 SER A C 1
ATOM 1325 O O . SER A 1 181 ? -11.925 6.264 9.434 1.00 89.62 181 SER A O 1
ATOM 1327 N N . VAL A 1 182 ? -10.894 8.249 9.221 1.00 86.81 182 VAL A N 1
ATOM 1328 C CA . VAL A 1 182 ? -11.386 8.821 10.486 1.00 86.81 182 VAL A CA 1
ATOM 1329 C C . VAL A 1 182 ? -12.599 9.726 10.283 1.00 86.81 182 VAL A C 1
ATOM 1331 O O . VAL A 1 182 ? -13.514 9.725 11.104 1.00 86.81 182 VAL A O 1
ATOM 1334 N N . LYS A 1 183 ? -12.642 10.525 9.213 1.00 87.38 183 LYS A N 1
ATOM 1335 C CA . LYS A 1 183 ? -13.726 11.494 8.980 1.00 87.38 183 LYS A CA 1
ATOM 1336 C C . LYS A 1 183 ? -14.734 10.973 7.966 1.00 87.38 183 LYS A C 1
ATOM 1338 O O . LYS A 1 183 ? -15.920 10.904 8.283 1.00 87.38 183 LYS A O 1
ATOM 1343 N N . LEU A 1 184 ? -14.275 10.568 6.780 1.00 88.62 184 LEU A N 1
ATOM 1344 C CA . LEU A 1 184 ? -15.173 10.160 5.695 1.00 88.62 184 LEU A CA 1
ATOM 1345 C C . LEU A 1 184 ? -15.946 8.881 6.038 1.00 88.62 184 LEU A C 1
ATOM 1347 O O . LEU A 1 184 ? -17.168 8.860 5.907 1.00 88.62 184 LEU A O 1
ATOM 1351 N N . LYS A 1 185 ? -15.259 7.850 6.550 1.00 84.31 185 LYS A N 1
ATOM 1352 C CA . LYS A 1 185 ? -15.897 6.606 7.013 1.00 84.31 185 LYS A CA 1
ATOM 1353 C C . LYS A 1 185 ? -17.034 6.890 8.001 1.00 84.31 185 LYS A C 1
ATOM 1355 O O . LYS A 1 185 ? -18.139 6.383 7.834 1.00 84.31 185 LYS A O 1
ATOM 1360 N N . ASN A 1 186 ? -16.784 7.740 8.997 1.00 82.38 186 ASN A N 1
ATOM 1361 C CA . ASN A 1 186 ? -17.777 8.088 10.015 1.00 82.38 186 ASN A CA 1
ATOM 1362 C C . ASN A 1 186 ? -18.962 8.882 9.446 1.00 82.38 186 ASN A C 1
ATOM 1364 O O . ASN A 1 186 ? -20.088 8.676 9.890 1.00 82.38 186 ASN A O 1
ATOM 1368 N N . ALA A 1 187 ? -18.729 9.743 8.452 1.00 84.44 187 ALA A N 1
ATOM 1369 C CA . ALA A 1 187 ? -19.788 10.503 7.792 1.00 84.44 187 ALA A CA 1
ATOM 1370 C C . ALA A 1 187 ? -20.706 9.621 6.928 1.00 84.44 187 ALA A C 1
ATOM 1372 O O . ALA A 1 187 ? -21.916 9.829 6.912 1.00 84.44 187 ALA A O 1
ATOM 1373 N N . ILE A 1 188 ? -20.145 8.631 6.224 1.00 84.25 188 ILE A N 1
ATOM 1374 C CA . ILE A 1 188 ? -20.910 7.735 5.337 1.00 84.25 188 ILE A CA 1
ATOM 1375 C C . ILE 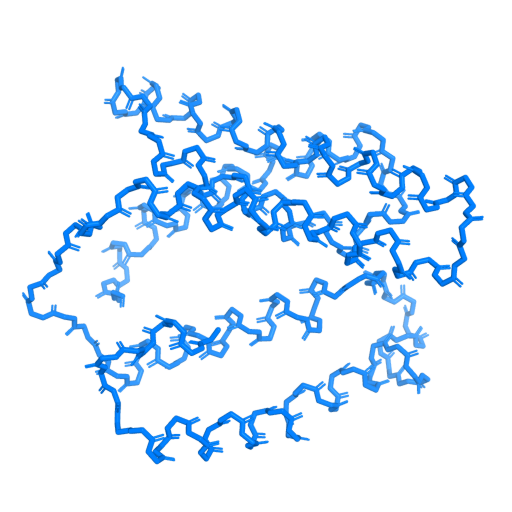A 1 188 ? -21.500 6.546 6.117 1.00 84.25 188 ILE A C 1
ATOM 1377 O O . ILE A 1 188 ? -22.501 5.957 5.717 1.00 84.25 188 ILE A O 1
ATOM 1381 N N . GLY A 1 189 ? -20.922 6.203 7.268 1.00 77.50 189 GLY A N 1
ATOM 1382 C CA . GLY A 1 189 ? -21.503 5.256 8.215 1.00 77.50 189 GLY A CA 1
ATOM 1383 C C . GLY A 1 189 ? -21.323 3.779 7.861 1.00 77.50 189 GLY A C 1
ATOM 1384 O O . GLY A 1 189 ? -21.959 2.944 8.510 1.00 77.50 189 GLY A O 1
ATOM 1385 N N . TYR A 1 190 ? -20.463 3.444 6.892 1.00 75.94 190 TYR A N 1
ATOM 1386 C CA . TYR A 1 190 ? -20.024 2.064 6.657 1.00 75.94 190 TYR A CA 1
ATOM 1387 C C . TYR A 1 190 ? -18.944 1.648 7.669 1.00 75.94 190 TYR A C 1
ATOM 1389 O O . TYR A 1 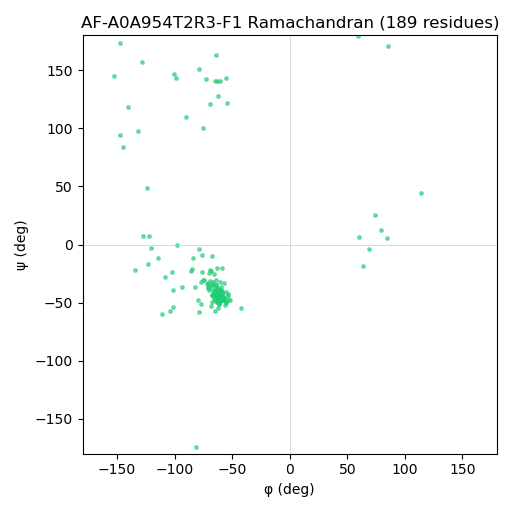190 ? -18.202 2.495 8.171 1.00 75.94 190 TYR A O 1
ATOM 1397 N N . ASP A 1 191 ? -18.877 0.350 7.992 1.00 65.19 191 ASP A N 1
ATOM 1398 C CA . ASP A 1 191 ? -17.853 -0.234 8.877 1.00 65.19 191 ASP A CA 1
ATOM 1399 C C . ASP A 1 191 ? -16.887 -1.171 8.151 1.00 65.19 191 ASP A C 1
ATOM 1401 O O . ASP A 1 191 ? -17.337 -2.276 7.756 1.00 65.19 191 ASP A O 1
#

Radius of gyration: 17.43 Å; Cα contacts (8 Å, |Δi|>4): 257; chains: 1; bounding box: 44×38×46 Å

Foldseek 3Di:
DCVLCPVQDDPVVSVVCVVCCCVPPQVVVCCQCPPPHDCVVVVPQFLQPLPNPVVSVVVVSVVVLVVSFADPDDDDDPDLVVLVVVLVVVLVVLLCRQLCSVVDDDPLSVQLSVLLVLLLQLQLVLQQVVCCVPVVGGDSVSSSQSSVQLNSQCRRVSSPLGNVNSNVSSNVSSVVVSCCVPPVCVVVVGD

Nearest PDB structures (foldseek):
  2npk-assembly1_A  TM=9.783E-01  e=3.117E-10  Escherichia coli
  2nmr-assembly1_A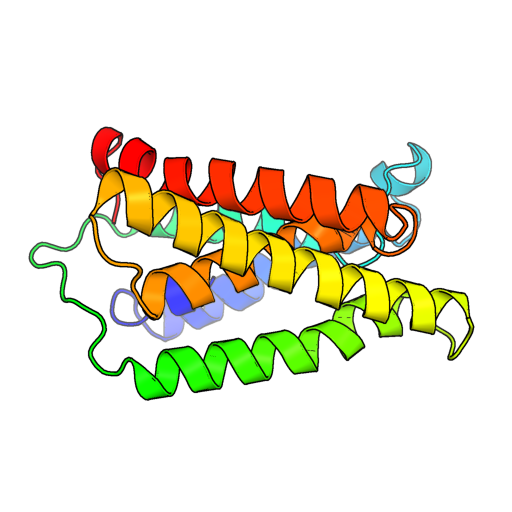  TM=9.519E-01  e=3.789E-10  Escherichia coli
  3c1h-assembly1_A  TM=9.883E-01  e=1.899E-09  Escherichia coli
  2now-assembly1_A-3  TM=9.810E-01  e=2.673E-09  Escherichia coli
  2npd-assembly1_A  TM=9.825E-01  e=3.095E-09  Escherichia coli

Mean predicted aligned error: 3.76 Å

Sequence (191 aa):
IVGTFVERIKFSAMLIFSVLWSLIVYAPICHITWFGGWFQQMGVVDLAGGIVVHITAGVGALVACIMVGKRRHPEPPHNLPMTVTGTAMLWVGWFGFNGGSQLAASDAAAMTIFVTHISAATAACTWAAIEWFTVEKPSVLGIVTGAIAGLAAITPASGVAGPLGAMIIGVSSGIICWWASVKLKNAIGYD

Secondary structure (DSSP, 8-state):
-HHHHTTTS-HHHHHHHHHHHIIIIIHHHHHHHHSSSHHHHTT---SS-IIIIIIHHHHHHHHHHHHH---SSPPPPS-HHHHHHHHHHHHHHHHHHHHHTTSSSSHHHHHHHHHHHHHHHHHHHHHHHHHHHHSSS--HHHHHHHHHHHHHHHGGGTTTSHHHHHHHHHHHHHHHHHHIIIIIHHHHT--